Protein AF-A0A5J4RA59-F1 (afdb_monomer_lite)

InterPro domains:
  IPR011050 Pectin lyase fold/virulence factor [SSF51126] (17-129)
  IPR011050 Pectin lyase fold/virulence factor [SSF51126] (192-248)
  IPR012334 Pectin lyase fold [G3DSA:2.160.20.10] (194-250)

Radius of gyration: 19.64 Å; chains: 1; bounding box: 61×46×45 Å

Secondary structure (DSSP, 8-state):
--EEEEE---TT----S--EEE-SEEEEEES-EEEEEEETT--SEEE-TTEEEEEEEEEEEEEEEE--S-S--S-----SEEES-EEEEEEEEEEEES-EESS-SSEEES-EEEEEEEEES-EEES-EEHHHHH-TT-TT-TT--SSEEE-S---HHHHTTTS-TT-EE-SPSPSEE-SSTTS-TTTTGGGSEES--SEEEE-TT-BTTTTBSBTTB-B--HHHHHHHS---SSS--EEEE-SS------

Structure (mmCIF, N/CA/C/O backbone):
data_AF-A0A5J4RA59-F1
#
_entry.id   AF-A0A5J4RA59-F1
#
loop_
_atom_site.group_PDB
_atom_site.id
_atom_site.type_symbol
_atom_site.label_atom_id
_atom_site.label_alt_id
_atom_site.label_comp_id
_atom_site.label_asym_id
_atom_site.label_entity_id
_atom_site.label_seq_id
_atom_site.pdbx_PDB_ins_code
_atom_site.Cartn_x
_atom_site.Cartn_y
_atom_site.Cartn_z
_atom_site.occupancy
_atom_site.B_iso_or_equiv
_atom_site.auth_seq_id
_atom_site.auth_comp_id
_atom_site.auth_asym_id
_atom_site.auth_atom_id
_atom_site.pdbx_PDB_model_num
ATOM 1 N N . MET A 1 1 ? -22.659 4.165 16.926 1.00 49.06 1 MET A N 1
ATOM 2 C CA . MET A 1 1 ? -21.839 3.560 15.855 1.00 49.06 1 MET A CA 1
ATOM 3 C C . MET A 1 1 ? -21.247 2.288 16.417 1.00 49.06 1 MET A C 1
ATOM 5 O O . MET A 1 1 ? -20.707 2.349 17.511 1.00 49.06 1 MET A O 1
ATOM 9 N N . ASN A 1 2 ? -21.393 1.162 15.724 1.00 50.75 2 ASN A N 1
ATOM 10 C CA . ASN A 1 2 ? -20.771 -0.088 16.154 1.00 50.75 2 ASN A CA 1
ATOM 11 C C . ASN A 1 2 ? -19.313 -0.081 15.674 1.00 50.75 2 ASN A C 1
ATOM 13 O O . ASN A 1 2 ? -19.068 0.142 14.487 1.00 50.75 2 ASN A O 1
ATOM 17 N N . SER A 1 3 ? -18.368 -0.268 16.595 1.00 54.97 3 SER A N 1
ATOM 18 C CA . SER A 1 3 ? -16.934 -0.386 16.315 1.00 54.97 3 SER A CA 1
ATOM 19 C C . SER A 1 3 ? -16.482 -1.819 16.564 1.00 54.97 3 SER A C 1
ATOM 21 O O . SER A 1 3 ? -16.811 -2.388 17.606 1.00 54.97 3 SER A O 1
ATOM 23 N N . ILE A 1 4 ? -15.722 -2.388 15.633 1.00 67.19 4 ILE A N 1
ATOM 24 C CA . ILE A 1 4 ? -15.073 -3.690 15.808 1.00 67.19 4 ILE A CA 1
ATOM 25 C C . ILE A 1 4 ? -13.585 -3.425 16.031 1.00 67.19 4 ILE A C 1
ATOM 27 O O . ILE A 1 4 ? -12.936 -2.805 15.189 1.00 67.19 4 ILE A O 1
ATOM 31 N N . GLN A 1 5 ? -13.062 -3.878 17.169 1.00 63.72 5 GLN A N 1
ATOM 32 C CA . GLN A 1 5 ? -11.643 -3.794 17.505 1.00 63.72 5 GLN A CA 1
ATOM 33 C C . GLN A 1 5 ? -11.092 -5.211 17.657 1.00 63.72 5 GLN A C 1
ATOM 35 O O . GLN A 1 5 ? -11.635 -6.010 18.422 1.00 63.72 5 GLN A O 1
ATOM 40 N N . ILE A 1 6 ? -10.030 -5.519 16.919 1.00 66.88 6 ILE A N 1
ATOM 41 C CA . ILE A 1 6 ? -9.298 -6.782 17.023 1.00 66.88 6 ILE A CA 1
ATOM 42 C C . ILE A 1 6 ? -7.901 -6.445 17.545 1.00 66.88 6 ILE A C 1
ATOM 44 O O . ILE A 1 6 ? -7.148 -5.720 16.899 1.00 66.88 6 ILE A O 1
ATOM 48 N N . VAL A 1 7 ? -7.569 -6.957 18.731 1.00 57.03 7 VAL A N 1
ATOM 49 C CA . VAL A 1 7 ? -6.258 -6.776 19.370 1.00 57.03 7 VAL A CA 1
ATOM 50 C C . VAL A 1 7 ? -5.658 -8.152 19.610 1.00 57.03 7 VAL A C 1
ATOM 52 O O . VAL A 1 7 ? -6.274 -8.982 20.277 1.00 57.03 7 VAL A O 1
ATOM 55 N N . HIS A 1 8 ? -4.467 -8.409 19.074 1.00 53.41 8 HIS A N 1
ATOM 56 C CA . HIS A 1 8 ? -3.710 -9.618 19.403 1.00 5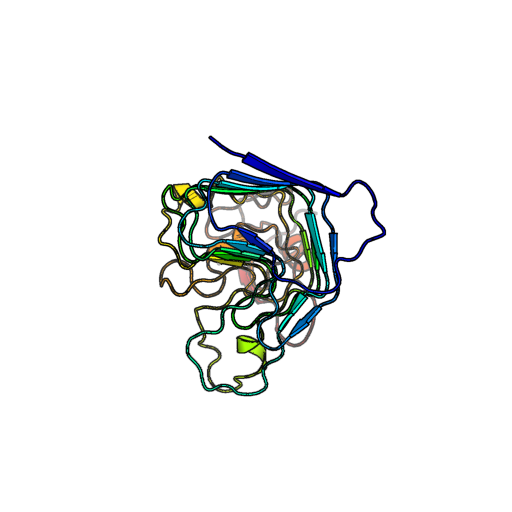3.41 8 HIS A CA 1
ATOM 57 C C . HIS A 1 8 ? -2.625 -9.248 20.417 1.00 53.41 8 HIS A C 1
ATOM 59 O O . HIS A 1 8 ? -1.717 -8.483 20.116 1.00 53.41 8 HIS A O 1
ATOM 65 N N . THR A 1 9 ? -2.720 -9.774 21.639 1.00 47.00 9 THR A N 1
ATOM 66 C CA . THR A 1 9 ? -1.709 -9.555 22.691 1.00 47.00 9 THR A CA 1
ATOM 67 C C . THR A 1 9 ? -0.614 -10.623 22.703 1.00 47.00 9 THR A C 1
ATOM 69 O O . THR A 1 9 ? 0.400 -10.435 23.367 1.00 47.00 9 THR A O 1
ATOM 72 N N . ASP A 1 10 ? -0.800 -11.722 21.963 1.00 39.97 10 ASP A N 1
ATOM 73 C CA . ASP A 1 10 ? 0.172 -12.810 21.819 1.00 39.97 10 ASP A CA 1
ATOM 74 C C . ASP A 1 10 ? 0.837 -12.775 20.437 1.00 39.97 10 ASP A C 1
ATOM 76 O O . ASP A 1 10 ? 0.186 -12.940 19.403 1.00 39.97 10 ASP A O 1
ATOM 80 N N . GLN A 1 11 ? 2.162 -12.605 20.424 1.00 43.41 11 GLN A N 1
ATOM 81 C CA . GLN A 1 11 ? 2.990 -12.486 19.213 1.00 43.41 11 GLN A CA 1
ATOM 82 C C . GLN A 1 11 ? 3.145 -13.803 18.423 1.00 43.41 11 GLN A C 1
ATOM 84 O O . GLN A 1 11 ? 3.790 -13.825 17.376 1.00 43.41 11 GLN A O 1
ATOM 89 N N . THR A 1 12 ? 2.592 -14.915 18.912 1.00 40.22 12 THR A N 1
ATOM 90 C CA . THR A 1 12 ? 2.872 -16.276 18.418 1.00 40.22 12 THR A CA 1
ATOM 91 C C . THR A 1 12 ? 1.772 -16.893 17.557 1.00 40.22 12 THR A C 1
ATOM 93 O O . THR A 1 12 ? 2.001 -17.944 16.954 1.00 40.22 12 THR A O 1
ATOM 96 N N . HIS A 1 13 ? 0.612 -16.252 17.405 1.00 40.88 13 HIS A N 1
ATOM 97 C CA . HIS A 1 13 ? -0.415 -16.727 16.476 1.00 40.88 13 HIS A CA 1
ATOM 98 C C . HIS A 1 13 ? -0.295 -16.029 15.122 1.00 40.88 13 HIS A C 1
ATOM 100 O O . HIS A 1 13 ? -0.967 -15.039 14.848 1.00 40.88 13 HIS A O 1
ATOM 106 N N . ALA A 1 14 ? 0.546 -16.587 14.247 1.00 44.34 14 ALA A N 1
ATOM 107 C CA . ALA A 1 14 ? 0.460 -16.314 12.818 1.00 44.34 14 ALA A CA 1
ATOM 108 C C . ALA A 1 14 ? -0.904 -16.815 12.320 1.00 44.34 14 ALA A C 1
ATOM 110 O O . ALA A 1 14 ? -1.150 -18.025 12.297 1.00 44.34 14 ALA A O 1
ATOM 111 N N . GLN A 1 15 ? -1.804 -15.898 11.966 1.00 45.69 15 GLN A N 1
ATOM 112 C CA . GLN A 1 15 ? -3.099 -16.256 11.401 1.00 45.69 15 GLN A CA 1
ATOM 113 C C . GLN A 1 15 ? -2.867 -16.912 10.031 1.00 45.69 15 GLN A C 1
ATOM 115 O O . GLN A 1 15 ? -2.645 -16.240 9.027 1.00 45.69 15 GLN A O 1
ATOM 120 N N . LYS A 1 16 ? -2.868 -18.250 9.999 1.00 45.72 16 LYS A N 1
ATOM 121 C CA . LYS A 1 16 ? -2.778 -19.035 8.766 1.00 45.72 16 LYS A CA 1
ATOM 122 C C . LYS A 1 16 ? -4.118 -18.929 8.033 1.00 45.72 16 LYS A C 1
ATOM 124 O O . LYS A 1 16 ? -5.041 -19.686 8.306 1.00 45.72 16 LYS A O 1
ATOM 129 N N . SER A 1 17 ? -4.187 -17.934 7.151 1.00 49.47 17 SER A N 1
ATOM 130 C CA . SER A 1 17 ? -5.109 -17.783 6.019 1.00 49.47 17 SER A CA 1
ATOM 131 C C . SER A 1 17 ? -6.623 -17.816 6.279 1.00 49.47 17 SER A C 1
ATOM 133 O O . SER A 1 17 ? -7.272 -18.861 6.243 1.00 49.47 17 SER A O 1
ATOM 135 N N . GLY A 1 18 ? -7.179 -16.614 6.374 1.00 62.19 18 GLY A N 1
ATOM 136 C CA . GLY A 1 18 ? -8.515 -16.235 5.927 1.00 62.19 18 GLY A CA 1
ATOM 137 C C . GLY A 1 18 ? -8.490 -14.720 5.721 1.00 62.19 18 GLY A C 1
ATOM 138 O O . GLY A 1 18 ? -7.928 -14.021 6.562 1.00 62.19 18 GLY A O 1
ATOM 139 N N . THR A 1 19 ? -9.012 -14.212 4.605 1.00 76.12 19 THR A N 1
ATOM 140 C CA . THR A 1 19 ? -9.139 -12.761 4.405 1.00 76.12 19 THR A CA 1
ATOM 141 C C . THR A 1 19 ? -10.113 -12.217 5.442 1.00 76.12 19 THR A C 1
ATOM 143 O O . THR A 1 19 ? -11.230 -12.726 5.568 1.00 76.12 19 THR A O 1
ATOM 146 N N . ILE A 1 20 ? -9.715 -11.194 6.198 1.00 84.50 20 ILE A N 1
ATOM 147 C CA . ILE A 1 20 ? -10.655 -10.486 7.065 1.00 84.50 20 ILE A CA 1
ATOM 148 C C . ILE A 1 20 ? -11.419 -9.475 6.216 1.00 84.50 20 ILE A C 1
ATOM 150 O O . ILE A 1 20 ? -10.841 -8.516 5.709 1.00 84.50 20 ILE A O 1
ATOM 154 N N . GLU A 1 21 ? -12.724 -9.696 6.093 1.00 84.62 21 GLU A N 1
ATOM 155 C CA . GLU A 1 21 ? -13.645 -8.833 5.356 1.00 84.62 21 GLU A CA 1
ATOM 156 C C . GLU A 1 21 ? -14.207 -7.733 6.269 1.00 84.62 21 GLU A C 1
ATOM 158 O O . GLU A 1 21 ? -15.106 -7.955 7.086 1.00 84.62 21 GLU A O 1
ATOM 163 N N . ALA A 1 22 ? -13.685 -6.517 6.123 1.00 83.94 22 ALA A N 1
ATOM 164 C CA . ALA A 1 22 ? -14.186 -5.318 6.781 1.00 83.94 22 ALA A CA 1
ATOM 165 C C . ALA A 1 22 ? -15.294 -4.692 5.921 1.00 83.94 22 ALA A C 1
ATOM 167 O O . ALA A 1 22 ? -15.033 -3.954 4.970 1.00 83.94 22 ALA A O 1
ATOM 168 N N . THR A 1 23 ? -16.547 -5.020 6.243 1.00 80.94 23 THR A N 1
ATOM 169 C CA . THR A 1 23 ? -17.706 -4.711 5.387 1.00 80.94 23 THR A CA 1
ATOM 170 C C . THR A 1 23 ? -18.539 -3.515 5.836 1.00 80.94 23 THR A C 1
ATOM 172 O O . THR A 1 23 ? -19.299 -2.990 5.025 1.00 80.94 23 THR A O 1
ATOM 175 N N . ALA A 1 24 ? -18.444 -3.074 7.097 1.00 81.19 24 ALA A N 1
ATOM 176 C CA . ALA A 1 24 ? -19.211 -1.941 7.618 1.00 81.19 24 ALA A CA 1
ATOM 177 C C . ALA A 1 24 ? -18.631 -1.353 8.915 1.00 81.19 24 ALA A C 1
ATOM 179 O O . ALA A 1 24 ? -18.003 -2.051 9.707 1.00 81.19 24 ALA A O 1
ATOM 180 N N . GLY A 1 25 ? -18.949 -0.081 9.178 1.00 85.50 25 GLY A N 1
ATOM 181 C CA . GLY A 1 25 ? -18.645 0.580 10.452 1.00 85.50 25 GLY A CA 1
ATOM 182 C C . GLY A 1 25 ? -17.179 0.987 10.593 1.00 85.50 25 GLY A C 1
ATOM 183 O O . GLY A 1 25 ? -16.473 1.142 9.600 1.00 85.50 25 GLY A O 1
ATOM 184 N N . SER A 1 26 ? -16.734 1.221 11.825 1.00 89.50 26 SER A N 1
ATOM 185 C CA . SER A 1 26 ? -15.332 1.536 12.120 1.00 89.50 26 SER A CA 1
ATOM 186 C C . SER A 1 26 ? -14.606 0.270 12.556 1.00 89.50 26 SER A C 1
ATOM 188 O O . SER A 1 26 ? -15.038 -0.390 13.503 1.00 89.50 26 SER A O 1
ATOM 190 N N . VAL A 1 27 ? -13.508 -0.051 11.876 1.00 89.38 27 VAL A N 1
ATOM 191 C CA . VAL A 1 27 ? -12.704 -1.249 12.124 1.00 89.38 27 VAL A CA 1
ATOM 192 C C . VAL A 1 27 ? -11.298 -0.832 12.539 1.00 89.38 27 VAL A C 1
ATOM 194 O O . VAL A 1 27 ? -10.659 -0.043 11.842 1.00 89.38 27 VAL A O 1
ATOM 197 N N . SER A 1 28 ? -10.832 -1.353 13.674 1.00 91.19 28 SER A N 1
ATOM 198 C CA . SER A 1 28 ? -9.477 -1.129 14.189 1.00 91.19 28 SER A CA 1
ATOM 199 C C . SER A 1 28 ? -8.764 -2.455 14.440 1.00 91.19 28 SER A C 1
ATOM 201 O O . SER A 1 28 ? -9.327 -3.358 15.064 1.00 91.19 28 SER A O 1
ATOM 203 N N . PHE A 1 29 ? -7.522 -2.548 13.976 1.00 89.31 29 PHE A N 1
ATOM 204 C CA . PHE A 1 29 ? -6.588 -3.620 14.293 1.00 89.31 29 PHE A CA 1
ATOM 205 C C . PHE A 1 29 ? -5.394 -3.025 15.022 1.00 89.31 29 PHE A C 1
ATOM 207 O O . PHE A 1 29 ? -4.781 -2.070 14.538 1.00 89.31 29 PHE A O 1
ATOM 214 N N . GLU A 1 30 ? -5.053 -3.592 16.174 1.00 90.38 30 GLU A N 1
ATOM 215 C CA . GLU A 1 30 ? -3.970 -3.080 17.010 1.00 90.38 30 GLU A CA 1
ATOM 216 C C . GLU A 1 30 ? -3.046 -4.215 17.437 1.00 90.38 30 GLU A C 1
ATOM 218 O O . GLU A 1 30 ? -3.490 -5.230 17.977 1.00 90.38 30 GLU A O 1
ATOM 223 N N . ASN A 1 31 ? -1.745 -4.032 17.202 1.00 86.69 31 ASN A N 1
ATOM 224 C CA . ASN A 1 31 ? -0.696 -5.002 17.530 1.00 86.69 31 ASN A CA 1
ATOM 225 C C . ASN A 1 31 ? -0.914 -6.392 16.895 1.00 86.69 31 ASN A C 1
ATOM 227 O O . ASN A 1 31 ? -0.516 -7.414 17.450 1.00 86.69 31 ASN A O 1
ATOM 231 N N . CYS A 1 32 ? -1.557 -6.450 15.725 1.00 85.75 32 CYS A N 1
ATOM 232 C CA . CYS A 1 32 ? -1.827 -7.705 15.026 1.00 85.75 32 CYS A CA 1
ATOM 233 C C . CYS A 1 32 ? -0.639 -8.169 14.173 1.00 85.75 32 CYS A C 1
ATOM 235 O O . CYS A 1 32 ? 0.066 -7.358 13.571 1.00 85.75 32 CYS A O 1
ATOM 237 N N . LEU A 1 33 ? -0.460 -9.490 14.069 1.00 87.06 33 LEU A N 1
ATOM 238 C CA . LEU A 1 33 ? 0.509 -10.123 13.175 1.00 87.06 33 LEU A CA 1
ATOM 239 C C . LEU A 1 33 ? -0.214 -10.990 12.141 1.00 87.06 33 LEU A C 1
ATOM 241 O O . LEU A 1 33 ? -0.845 -11.994 12.472 1.00 87.06 33 LEU A O 1
ATOM 245 N N . PHE A 1 34 ? -0.065 -10.616 10.877 1.00 86.56 34 PHE A N 1
ATOM 246 C CA . PHE A 1 34 ? -0.553 -11.338 9.712 1.00 86.56 34 PHE A CA 1
ATOM 247 C C . PHE A 1 34 ? 0.649 -11.958 9.009 1.00 86.56 34 PHE A C 1
ATOM 249 O O . PHE A 1 34 ? 1.533 -11.249 8.532 1.00 86.56 34 PHE A O 1
ATOM 256 N N . GLY A 1 35 ? 0.723 -13.286 8.983 1.00 81.31 35 GLY A N 1
ATOM 257 C CA . GLY A 1 35 ? 1.922 -13.993 8.544 1.00 81.31 35 GLY A CA 1
ATOM 258 C C . GLY A 1 35 ? 1.615 -15.155 7.612 1.00 81.31 35 GLY A C 1
ATOM 259 O O . GLY A 1 35 ? 0.629 -15.854 7.815 1.00 81.31 35 GLY A O 1
ATOM 260 N N . LYS A 1 36 ? 2.505 -15.382 6.641 1.00 81.94 36 LYS A N 1
ATOM 261 C CA . LYS A 1 36 ? 2.588 -16.552 5.748 1.00 81.94 36 LYS A CA 1
ATOM 262 C C . LYS A 1 36 ? 1.248 -17.027 5.196 1.00 81.94 36 LYS A C 1
ATOM 264 O O . LYS A 1 36 ? 0.612 -17.936 5.734 1.00 81.94 36 LYS A O 1
ATOM 269 N N . SER A 1 37 ? 0.890 -16.492 4.039 1.00 79.94 37 SER A N 1
ATOM 270 C CA . SER A 1 37 ? -0.198 -17.014 3.216 1.00 79.94 37 SER A CA 1
ATOM 271 C C . SER A 1 37 ? 0.233 -17.055 1.754 1.00 79.94 37 SER A C 1
ATOM 273 O O . SER A 1 37 ? 1.008 -16.210 1.310 1.00 79.94 37 SER A O 1
ATOM 275 N N . LYS A 1 38 ? -0.228 -18.067 1.014 1.00 81.00 38 LYS A N 1
ATOM 276 C CA . LYS A 1 38 ? 0.052 -18.198 -0.417 1.00 81.00 38 LYS A CA 1
ATOM 277 C C . LYS A 1 38 ? -1.200 -18.673 -1.148 1.00 81.00 38 LYS A C 1
ATOM 279 O O . LYS A 1 38 ? -1.601 -19.817 -0.958 1.00 81.00 38 LYS A O 1
ATOM 284 N N . TYR A 1 39 ? -1.809 -17.786 -1.931 1.00 77.25 39 TYR A N 1
ATOM 285 C CA . TYR A 1 39 ? -3.088 -18.000 -2.625 1.00 77.25 39 TYR A CA 1
ATOM 286 C C . TYR A 1 39 ? -3.111 -17.256 -3.956 1.00 77.25 39 TYR A C 1
ATOM 288 O O . TYR A 1 39 ? -2.408 -16.263 -4.093 1.00 77.25 39 TYR A O 1
ATOM 296 N N . ASP A 1 40 ? -3.990 -17.654 -4.878 1.00 73.38 40 ASP A N 1
ATOM 297 C CA . ASP A 1 40 ? -4.202 -16.971 -6.171 1.00 73.38 40 ASP A CA 1
ATOM 298 C C . ASP A 1 40 ? -4.571 -15.479 -6.022 1.00 73.38 40 ASP A C 1
ATOM 300 O O . ASP A 1 40 ? -4.318 -14.660 -6.897 1.00 73.38 40 ASP A O 1
ATOM 304 N N . LYS A 1 41 ? -5.137 -15.097 -4.869 1.00 75.38 41 LYS A N 1
ATOM 305 C CA . LYS A 1 41 ? -5.473 -13.711 -4.499 1.00 75.38 41 LYS A CA 1
ATOM 306 C C . LYS A 1 41 ? -5.218 -13.482 -3.010 1.00 75.38 41 LYS A C 1
ATOM 308 O O . LYS A 1 41 ? -6.152 -13.439 -2.211 1.00 75.38 41 LYS A O 1
ATOM 313 N N . ALA A 1 42 ? -3.952 -13.440 -2.601 1.00 79.94 42 ALA A N 1
ATOM 314 C CA . ALA A 1 42 ? -3.627 -13.310 -1.183 1.00 79.94 42 ALA A CA 1
ATOM 315 C C . ALA A 1 42 ? -3.813 -11.868 -0.690 1.00 79.94 42 ALA A C 1
ATOM 317 O O . ALA A 1 42 ? -3.144 -10.944 -1.151 1.00 79.94 42 ALA A O 1
ATOM 318 N N . THR A 1 43 ? -4.672 -11.712 0.315 1.00 86.56 43 THR A N 1
ATOM 319 C CA . THR A 1 43 ? -4.910 -10.464 1.044 1.00 86.56 43 THR A CA 1
ATOM 320 C C . THR A 1 43 ? -5.227 -10.813 2.495 1.00 86.56 43 THR A C 1
ATOM 322 O O . THR A 1 43 ? -5.999 -11.732 2.757 1.00 86.56 43 THR A O 1
ATOM 325 N N . ALA A 1 44 ? -4.632 -10.104 3.455 1.00 88.62 44 ALA A N 1
ATOM 326 C CA . ALA A 1 44 ? -4.913 -10.327 4.873 1.00 88.62 44 ALA A CA 1
ATOM 327 C C . ALA A 1 44 ? -6.170 -9.568 5.322 1.00 88.62 44 ALA A C 1
ATOM 329 O O . ALA A 1 44 ? -7.001 -10.114 6.047 1.00 88.62 44 ALA A O 1
ATOM 330 N N . ILE A 1 45 ? -6.327 -8.322 4.865 1.00 90.06 45 ILE A N 1
ATOM 331 C CA . ILE A 1 45 ? -7.480 -7.470 5.175 1.00 90.06 45 ILE A CA 1
ATOM 332 C C . ILE A 1 45 ? -8.049 -6.916 3.877 1.00 90.06 45 ILE A C 1
ATOM 334 O O . ILE A 1 45 ? -7.341 -6.233 3.137 1.00 90.06 45 ILE A O 1
ATOM 338 N N . HIS A 1 46 ? -9.331 -7.165 3.639 1.00 89.12 46 HIS A N 1
ATOM 339 C CA . HIS A 1 46 ? -10.084 -6.573 2.545 1.00 89.12 46 HIS A CA 1
ATOM 340 C C . HIS A 1 46 ? -11.166 -5.651 3.112 1.00 89.12 46 HIS A C 1
ATOM 342 O O . HIS A 1 46 ? -11.958 -6.047 3.966 1.00 89.12 46 HIS A O 1
ATOM 348 N N . VAL A 1 47 ? -11.172 -4.392 2.677 1.00 88.38 47 VAL A N 1
ATOM 349 C CA . VAL A 1 47 ? -12.107 -3.364 3.137 1.00 88.38 47 VAL A CA 1
ATOM 350 C C . VAL A 1 47 ? -13.074 -3.014 2.020 1.00 88.38 47 VAL A C 1
ATOM 352 O O . VAL A 1 47 ? -12.697 -2.346 1.056 1.00 88.38 47 VAL A O 1
ATOM 355 N N . SER A 1 48 ? -14.325 -3.429 2.188 1.00 80.25 48 SER A N 1
ATOM 356 C CA . SER A 1 48 ? -15.385 -3.281 1.192 1.00 80.25 48 SER A CA 1
ATOM 357 C C . SER A 1 48 ? -16.364 -2.144 1.521 1.00 80.25 48 SER A C 1
ATOM 359 O O . SER A 1 48 ? -16.272 -1.459 2.545 1.00 80.25 48 SER A O 1
ATOM 361 N N . GLN A 1 49 ? -17.314 -1.940 0.603 1.00 71.00 49 GLN A N 1
ATOM 362 C CA . GLN A 1 49 ? -18.067 -0.716 0.285 1.00 71.00 49 GLN A CA 1
ATOM 363 C C . GLN A 1 49 ? -18.753 0.105 1.403 1.00 71.00 49 GLN A C 1
ATOM 365 O O . GLN A 1 49 ? -19.316 1.156 1.083 1.00 71.00 49 GLN A O 1
ATOM 370 N N . LYS A 1 50 ? -18.733 -0.288 2.685 1.00 72.69 50 LYS A N 1
ATOM 371 C CA . LYS A 1 50 ? -19.399 0.461 3.778 1.00 72.69 50 LYS A CA 1
ATOM 372 C C . LYS A 1 50 ? -18.549 0.685 5.031 1.00 72.69 50 LYS A C 1
ATOM 374 O O . LYS A 1 50 ? -19.096 1.064 6.074 1.00 72.69 50 LYS A O 1
ATOM 379 N N . THR A 1 51 ? -17.236 0.488 4.965 1.00 83.75 51 THR A N 1
ATOM 380 C CA . THR A 1 51 ? -16.363 0.809 6.101 1.00 83.75 51 THR A CA 1
ATOM 381 C C . THR A 1 51 ? -16.237 2.325 6.266 1.00 83.75 51 THR A C 1
ATOM 383 O O . THR A 1 51 ? -15.805 3.048 5.371 1.00 83.75 51 THR A O 1
ATOM 386 N N . VAL A 1 52 ? -16.637 2.823 7.433 1.00 88.25 52 VAL A N 1
ATOM 387 C CA . VAL A 1 52 ? -16.512 4.233 7.817 1.00 88.25 52 VAL A CA 1
ATOM 388 C C . VAL A 1 52 ? -15.037 4.568 7.993 1.00 88.25 52 VAL A C 1
ATOM 390 O O . VAL A 1 52 ? -14.526 5.477 7.351 1.00 88.25 52 VAL A O 1
ATOM 393 N N . SER A 1 53 ? -14.321 3.795 8.805 1.00 89.88 53 SER A N 1
ATOM 394 C CA . SER A 1 53 ? -12.896 4.027 9.035 1.00 89.88 53 SER A CA 1
ATOM 395 C C . SER A 1 53 ? -12.135 2.722 9.196 1.00 89.88 53 SER A C 1
ATOM 397 O O . SER A 1 53 ? -12.568 1.874 9.979 1.00 89.88 53 SER A O 1
ATOM 399 N N . LEU A 1 54 ? -10.983 2.608 8.537 1.00 92.81 54 LEU A N 1
ATOM 400 C CA . LEU A 1 54 ? -9.977 1.590 8.841 1.00 92.81 54 LEU A CA 1
ATOM 401 C C . LEU A 1 54 ? -8.872 2.204 9.706 1.00 92.81 54 LEU A C 1
ATOM 403 O O . LEU A 1 54 ? -8.310 3.239 9.342 1.00 92.81 54 LEU A O 1
ATOM 407 N N . GLN A 1 55 ? -8.531 1.541 10.807 1.00 93.88 55 GLN A N 1
ATOM 408 C CA . GLN A 1 55 ? -7.363 1.856 11.623 1.00 93.88 55 GLN A CA 1
ATOM 409 C C . GLN A 1 55 ? -6.467 0.624 11.761 1.00 93.88 55 GLN A C 1
ATOM 411 O O . GLN A 1 55 ? -6.929 -0.434 12.174 1.00 93.88 55 GLN A O 1
ATOM 416 N N . LEU A 1 56 ? -5.191 0.765 11.412 1.00 94.00 56 LEU A N 1
ATOM 417 C CA . LEU A 1 56 ? -4.151 -0.235 11.645 1.00 94.00 56 LEU A CA 1
ATOM 418 C C . LEU A 1 56 ? -3.076 0.403 12.523 1.00 94.00 56 LEU A C 1
ATOM 420 O O . LEU A 1 56 ? -2.428 1.362 12.103 1.00 94.00 56 LEU A O 1
ATOM 424 N N . VAL A 1 57 ? -2.887 -0.104 13.735 1.00 93.50 57 VAL A N 1
ATOM 425 C CA . VAL A 1 57 ? -1.907 0.435 14.684 1.00 93.50 57 VAL A CA 1
ATOM 426 C C . VAL A 1 57 ? -0.911 -0.656 15.043 1.00 93.50 57 VAL A C 1
ATOM 428 O O . VAL A 1 57 ? -1.296 -1.703 15.561 1.00 93.50 57 VAL A O 1
ATOM 431 N N . SER A 1 58 ? 0.369 -0.429 14.749 1.00 92.19 58 SER A N 1
ATOM 432 C CA . SER A 1 58 ? 1.463 -1.364 15.047 1.00 92.19 58 SER A CA 1
ATOM 433 C C . SER A 1 58 ? 1.210 -2.786 14.524 1.00 92.19 58 SER A C 1
ATOM 435 O O . SER A 1 58 ? 1.534 -3.769 15.187 1.00 92.19 58 SER A O 1
ATOM 437 N N . CYS A 1 59 ? 0.583 -2.901 13.352 1.00 92.19 59 CYS A N 1
ATOM 438 C CA . CYS A 1 59 ? 0.290 -4.187 12.726 1.00 92.19 59 CYS A CA 1
ATOM 439 C C . CYS A 1 59 ? 1.423 -4.608 11.787 1.00 92.19 59 CYS A C 1
ATOM 441 O O . CYS A 1 59 ? 1.957 -3.783 11.046 1.00 92.19 59 CYS A O 1
ATOM 443 N N . ASN A 1 60 ? 1.748 -5.900 11.785 1.00 92.19 60 ASN A N 1
ATOM 444 C CA . ASN A 1 60 ? 2.791 -6.469 10.940 1.00 92.19 60 ASN A CA 1
ATOM 445 C C . ASN A 1 60 ? 2.198 -7.438 9.919 1.00 92.19 60 ASN A C 1
ATOM 447 O O . ASN A 1 60 ? 1.430 -8.328 10.278 1.00 92.19 60 ASN A O 1
ATOM 451 N N . PHE A 1 61 ? 2.601 -7.285 8.662 1.00 93.25 61 PHE A N 1
ATOM 452 C CA . PHE A 1 61 ? 2.192 -8.111 7.533 1.00 93.25 61 PHE A CA 1
ATOM 453 C C . PHE A 1 61 ? 3.437 -8.711 6.888 1.00 93.25 61 PHE A C 1
ATOM 455 O O . PHE A 1 61 ? 4.296 -7.979 6.386 1.00 93.25 61 PHE A O 1
ATOM 462 N N . THR A 1 62 ? 3.560 -10.035 6.920 1.00 91.69 62 THR A N 1
ATOM 463 C CA . THR A 1 62 ? 4.763 -10.731 6.457 1.00 91.69 62 THR A CA 1
ATOM 464 C C . THR A 1 62 ? 4.423 -11.924 5.578 1.00 91.69 62 THR A C 1
ATOM 466 O O . THR A 1 62 ? 3.711 -12.832 6.008 1.00 91.69 62 THR A O 1
ATOM 469 N N . GLU A 1 63 ? 4.998 -11.965 4.375 1.00 89.50 63 GLU A N 1
ATOM 470 C CA . GLU A 1 63 ? 4.831 -13.076 3.424 1.00 89.50 63 GLU A CA 1
ATOM 471 C C . GLU A 1 63 ? 3.349 -13.371 3.099 1.00 89.50 63 GLU A C 1
ATOM 473 O O . GLU A 1 63 ? 2.913 -14.526 3.082 1.00 89.50 63 GLU A O 1
ATOM 478 N N . ILE A 1 64 ? 2.554 -12.319 2.871 1.00 90.31 64 ILE A N 1
ATOM 479 C CA . ILE A 1 64 ? 1.225 -12.413 2.253 1.00 90.31 64 ILE A CA 1
ATOM 480 C C . ILE A 1 64 ? 1.420 -12.412 0.737 1.00 90.31 64 ILE A C 1
ATOM 482 O O . ILE A 1 64 ? 1.644 -11.357 0.143 1.00 90.31 64 ILE A O 1
ATOM 486 N N . ASN A 1 65 ? 1.413 -13.599 0.124 1.00 87.62 65 ASN A N 1
ATOM 487 C CA . ASN A 1 65 ? 1.921 -13.779 -1.234 1.00 87.62 65 ASN A CA 1
ATOM 488 C C . ASN A 1 65 ? 0.859 -14.290 -2.201 1.00 87.62 65 ASN A C 1
ATOM 490 O O . ASN A 1 65 ? 0.322 -15.387 -2.063 1.00 87.62 65 ASN A O 1
ATOM 494 N N . THR A 1 66 ? 0.607 -13.496 -3.229 1.00 84.44 66 THR A N 1
ATOM 495 C CA . THR A 1 66 ? -0.250 -13.869 -4.348 1.00 84.44 66 THR A CA 1
ATOM 496 C C . THR A 1 66 ? 0.494 -14.825 -5.287 1.00 84.44 66 THR A C 1
ATOM 49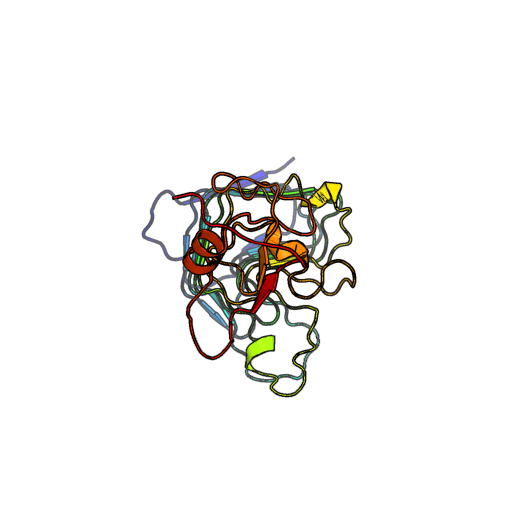8 O O . THR A 1 66 ? 1.654 -14.584 -5.622 1.00 84.44 66 THR A O 1
ATOM 501 N N . THR A 1 67 ? -0.143 -15.916 -5.712 1.00 77.94 67 THR A N 1
ATOM 502 C CA . THR A 1 67 ? 0.285 -16.726 -6.864 1.00 77.94 67 THR A CA 1
ATOM 503 C C . THR A 1 67 ? -0.439 -16.248 -8.105 1.00 77.94 67 THR A C 1
ATOM 505 O O . THR A 1 67 ? -1.584 -15.838 -8.010 1.00 77.94 67 THR A O 1
ATOM 508 N N . ILE A 1 68 ? 0.225 -16.277 -9.255 1.00 69.44 68 ILE A N 1
ATOM 509 C CA . ILE A 1 68 ? -0.389 -15.918 -10.532 1.00 69.44 68 ILE A CA 1
ATOM 510 C C . ILE A 1 68 ? -0.172 -17.112 -11.443 1.00 69.44 68 ILE A C 1
ATOM 512 O O . ILE A 1 68 ? 0.954 -17.339 -11.887 1.00 69.44 68 ILE A O 1
ATOM 516 N N . ASP A 1 69 ? -1.235 -17.882 -11.656 1.00 61.34 69 ASP A N 1
ATOM 517 C CA . ASP A 1 69 ? -1.204 -19.057 -12.529 1.00 61.34 69 ASP A CA 1
ATOM 518 C C . ASP A 1 69 ? -1.641 -18.711 -13.968 1.00 61.34 69 ASP A C 1
ATOM 520 O O . ASP A 1 69 ? -1.253 -19.416 -14.896 1.00 61.34 69 ASP A O 1
ATOM 524 N N . ASP A 1 70 ? -2.370 -17.602 -14.180 1.00 55.88 70 ASP A N 1
ATOM 525 C CA . ASP A 1 70 ? -2.784 -17.129 -15.510 1.00 55.88 70 ASP A CA 1
ATOM 526 C C . ASP A 1 70 ? -2.896 -15.588 -15.573 1.00 55.88 70 ASP A C 1
ATOM 528 O O . ASP A 1 70 ? -3.330 -14.943 -14.619 1.00 55.88 70 ASP A O 1
ATOM 532 N N . ILE A 1 71 ? -2.482 -14.972 -16.688 1.00 52.09 71 ILE A N 1
ATOM 533 C CA . ILE A 1 71 ? -2.324 -13.500 -16.843 1.00 52.09 71 ILE A CA 1
ATOM 534 C C . ILE A 1 71 ? -3.647 -12.820 -17.281 1.00 52.09 71 ILE A C 1
ATOM 536 O O . ILE A 1 71 ? -3.703 -11.613 -17.507 1.00 52.09 71 ILE A O 1
ATOM 540 N N . THR A 1 72 ? -4.739 -13.573 -17.429 1.00 46.41 72 THR A N 1
ATOM 541 C CA . THR A 1 72 ? -5.844 -13.199 -18.330 1.00 46.41 72 THR A CA 1
ATOM 542 C C . THR A 1 72 ? -7.071 -12.533 -17.707 1.00 46.41 72 THR A C 1
ATOM 544 O O . THR A 1 72 ? -8.114 -12.510 -18.357 1.00 46.41 72 THR A O 1
ATOM 547 N N . THR A 1 73 ? -7.031 -11.981 -16.498 1.00 46.12 73 THR A N 1
ATOM 548 C CA . THR A 1 73 ? -8.266 -11.459 -15.879 1.00 46.12 73 THR A CA 1
ATOM 549 C C . THR A 1 73 ? -8.070 -10.130 -15.155 1.00 46.12 73 THR A C 1
ATOM 551 O O . THR A 1 73 ? -7.222 -9.967 -14.285 1.00 46.12 73 THR A O 1
ATOM 554 N N . GLU A 1 74 ? -8.915 -9.169 -15.530 1.00 48.03 74 GLU A N 1
ATOM 555 C CA . GLU A 1 74 ? -8.951 -7.755 -15.127 1.00 48.03 74 GLU A CA 1
ATOM 556 C C . GLU A 1 74 ? -9.331 -7.512 -13.642 1.00 48.03 74 GLU A C 1
ATOM 558 O O . GLU A 1 74 ? -9.553 -6.374 -13.245 1.00 48.03 74 GLU A O 1
ATOM 563 N N . ASP A 1 75 ? -9.357 -8.555 -12.801 1.00 48.91 75 ASP A N 1
ATOM 564 C CA . ASP A 1 75 ? -9.979 -8.554 -11.460 1.00 48.91 75 ASP A CA 1
ATOM 565 C C . ASP A 1 75 ? -8.999 -8.781 -10.281 1.00 48.91 75 ASP A C 1
ATOM 567 O O . ASP A 1 75 ? -9.399 -9.243 -9.206 1.00 48.91 75 ASP A O 1
ATOM 571 N N . TYR A 1 76 ? -7.695 -8.558 -10.458 1.00 49.34 76 TYR A N 1
ATOM 572 C CA . TYR A 1 76 ? -6.689 -9.049 -9.505 1.00 49.34 76 TYR A CA 1
ATOM 573 C C . TYR A 1 76 ? -5.907 -7.918 -8.874 1.00 49.34 76 TYR A C 1
ATOM 575 O O . TYR A 1 76 ? -4.976 -7.372 -9.457 1.00 49.34 76 TYR A O 1
ATOM 583 N N . ASP A 1 77 ? -6.232 -7.613 -7.627 1.00 57.84 77 ASP A N 1
ATOM 584 C CA . ASP A 1 77 ? -5.609 -6.502 -6.941 1.00 57.84 77 ASP A CA 1
ATOM 585 C C . ASP A 1 77 ? -5.020 -6.931 -5.605 1.00 57.84 77 ASP A C 1
ATOM 587 O O . ASP A 1 77 ? -5.561 -6.711 -4.524 1.00 57.84 77 ASP A O 1
ATOM 591 N N . GLY A 1 78 ? -3.872 -7.593 -5.737 1.00 66.62 78 GLY A N 1
ATOM 592 C CA . GLY A 1 78 ? -3.036 -8.001 -4.624 1.00 66.62 78 GLY A CA 1
ATOM 593 C C . GLY A 1 78 ? -2.512 -6.820 -3.805 1.00 66.62 78 GLY A C 1
ATOM 594 O O . GLY A 1 78 ? -2.369 -5.696 -4.288 1.00 66.62 78 GLY A O 1
ATOM 595 N N . GLY A 1 79 ? -2.242 -7.147 -2.548 1.00 77.88 79 GLY A N 1
ATOM 596 C CA . GLY A 1 79 ? -1.779 -6.276 -1.482 1.00 77.88 79 GLY A CA 1
ATOM 597 C C . GLY A 1 79 ? -2.122 -6.950 -0.156 1.00 77.88 79 GLY A C 1
ATOM 598 O O . GLY A 1 79 ? -3.204 -7.529 -0.011 1.00 77.88 79 GLY A O 1
ATOM 599 N N . ALA A 1 80 ? -1.214 -6.901 0.817 1.00 92.44 80 ALA A N 1
ATOM 600 C CA . ALA A 1 80 ? -1.492 -7.412 2.156 1.00 92.44 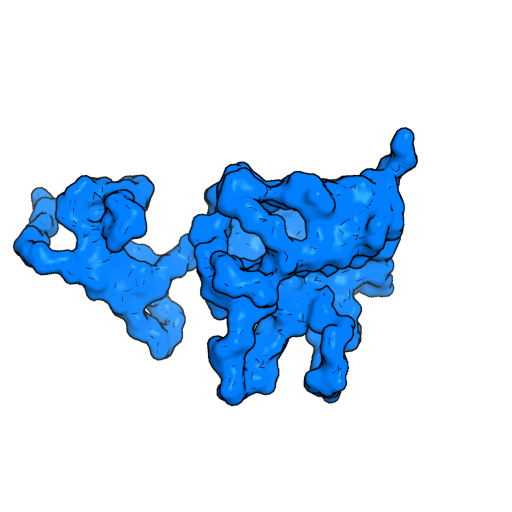80 ALA A CA 1
ATOM 601 C C . ALA A 1 80 ? -2.758 -6.773 2.764 1.00 92.44 80 ALA A C 1
ATOM 603 O O . ALA A 1 80 ? -3.528 -7.452 3.447 1.00 92.44 80 ALA A O 1
ATOM 604 N N . VAL A 1 81 ? -3.002 -5.497 2.454 1.00 93.88 81 VAL A N 1
ATOM 605 C CA . VAL A 1 81 ? -4.224 -4.760 2.783 1.00 93.88 81 VAL A CA 1
ATOM 606 C C . VAL A 1 81 ? -4.823 -4.191 1.501 1.00 93.88 81 VAL A C 1
ATOM 608 O O . VAL A 1 81 ? -4.201 -3.360 0.835 1.00 93.88 81 VAL A O 1
ATOM 611 N N . TYR A 1 82 ? -6.050 -4.598 1.182 1.00 91.44 82 TYR A N 1
ATOM 612 C CA . TYR A 1 82 ? -6.804 -4.066 0.054 1.00 91.44 82 TYR A CA 1
ATOM 613 C C . TYR A 1 82 ? -7.999 -3.242 0.538 1.00 91.44 82 TYR A C 1
ATOM 615 O O . TYR A 1 82 ? -8.898 -3.747 1.203 1.00 91.44 82 TYR A O 1
ATOM 623 N N . ILE A 1 83 ? -8.016 -1.956 0.194 1.00 91.56 83 ILE A N 1
ATOM 624 C CA . ILE A 1 83 ? -9.097 -1.024 0.504 1.00 91.56 83 ILE A CA 1
ATOM 625 C C . ILE A 1 83 ? -9.854 -0.705 -0.783 1.00 91.56 83 ILE A C 1
ATOM 627 O O . ILE A 1 83 ? -9.490 0.216 -1.514 1.00 91.56 83 ILE A O 1
ATOM 631 N N . GLU A 1 84 ? -10.925 -1.450 -1.055 1.00 89.81 84 GLU A N 1
ATOM 632 C CA . GLU A 1 84 ? -11.845 -1.159 -2.159 1.00 89.81 84 GLU A CA 1
ATOM 633 C C . GLU A 1 84 ? -12.532 0.189 -1.902 1.00 89.81 84 GLU A C 1
ATOM 635 O O . GLU A 1 84 ? -12.540 1.078 -2.758 1.00 89.81 84 GLU A O 1
ATOM 640 N N . ARG A 1 85 ? -13.068 0.377 -0.688 1.00 89.44 85 ARG A N 1
ATOM 641 C CA . ARG A 1 85 ? -13.689 1.639 -0.282 1.00 89.44 85 ARG A CA 1
ATOM 642 C C . ARG A 1 85 ? -13.738 1.819 1.235 1.00 89.44 85 ARG A C 1
ATOM 644 O O . ARG A 1 85 ? -14.254 0.968 1.950 1.00 89.44 85 ARG A O 1
ATOM 651 N N . ALA A 1 86 ? -13.305 2.983 1.709 1.00 90.69 86 ALA A N 1
ATOM 652 C CA . ALA A 1 86 ? -13.519 3.452 3.081 1.00 90.69 86 ALA A CA 1
ATOM 653 C C . ALA A 1 86 ? -13.833 4.959 3.094 1.00 90.69 86 ALA A C 1
ATOM 655 O O . ALA A 1 86 ? -13.575 5.634 2.100 1.00 90.69 86 ALA A O 1
ATOM 656 N N . GLN A 1 87 ? -14.362 5.528 4.185 1.00 89.69 87 GLN A N 1
ATOM 657 C CA . GLN A 1 87 ? -14.430 7.000 4.287 1.00 89.69 87 GLN A CA 1
ATOM 658 C C . GLN A 1 87 ? -13.091 7.596 4.721 1.00 89.69 87 GLN A C 1
ATOM 660 O O . GLN A 1 87 ? -12.672 8.609 4.166 1.00 89.69 87 GLN A O 1
ATOM 665 N N . SER A 1 88 ? -12.397 6.953 5.662 1.00 89.38 88 SER A N 1
ATOM 666 C CA . SER A 1 88 ? -11.048 7.330 6.091 1.00 89.38 88 SER A CA 1
ATOM 667 C C . SER A 1 88 ? -10.168 6.117 6.392 1.00 89.38 88 SER A C 1
ATOM 669 O O . SER A 1 88 ? -10.651 5.037 6.745 1.00 89.38 88 SER A O 1
ATOM 671 N N . VAL A 1 89 ? -8.856 6.304 6.252 1.00 91.19 89 VAL A N 1
ATOM 672 C CA . VAL A 1 89 ? -7.845 5.273 6.504 1.00 91.19 89 VAL A CA 1
ATOM 673 C C . VAL A 1 89 ? -6.732 5.857 7.361 1.00 91.19 89 VAL A C 1
ATOM 675 O O . VAL A 1 89 ? -6.192 6.920 7.059 1.00 91.19 89 VAL A O 1
ATOM 678 N N . ARG A 1 90 ? -6.357 5.142 8.420 1.00 92.75 90 ARG A N 1
ATOM 679 C CA . ARG A 1 90 ? -5.196 5.466 9.246 1.00 92.75 90 ARG A CA 1
ATOM 680 C C . ARG A 1 90 ? -4.360 4.220 9.496 1.00 92.75 90 ARG A C 1
ATOM 682 O O . ARG A 1 90 ? -4.862 3.225 10.001 1.00 92.75 90 ARG A O 1
ATOM 689 N N . ILE A 1 91 ? -3.078 4.307 9.188 1.00 93.75 91 ILE A N 1
ATOM 690 C CA . ILE A 1 91 ? -2.078 3.272 9.416 1.00 93.75 91 ILE A CA 1
ATOM 691 C C . ILE A 1 91 ? -0.935 3.939 10.179 1.00 93.75 91 ILE A C 1
ATOM 693 O O . ILE A 1 91 ? -0.396 4.959 9.751 1.00 93.75 91 ILE A O 1
ATOM 697 N N . THR A 1 92 ? -0.611 3.434 11.361 1.00 92.31 92 THR A N 1
ATOM 698 C CA . THR A 1 92 ? 0.383 4.053 12.239 1.00 92.31 92 THR A CA 1
ATOM 699 C C . THR A 1 92 ? 1.265 2.982 12.856 1.00 92.31 92 THR A C 1
ATOM 701 O O . THR A 1 92 ? 0.768 2.118 13.571 1.00 92.31 92 THR A O 1
ATOM 704 N N . GLY A 1 93 ? 2.573 3.060 12.622 1.00 89.94 93 GLY A N 1
ATOM 705 C CA . GLY A 1 93 ? 3.509 2.036 13.072 1.00 89.94 93 GLY A CA 1
ATOM 706 C C . GLY A 1 93 ? 3.371 0.719 12.302 1.00 89.94 93 GLY A C 1
ATOM 707 O O . GLY A 1 93 ? 2.409 0.495 11.568 1.00 89.94 93 GLY A O 1
ATOM 708 N N . GLY A 1 94 ? 4.319 -0.185 12.529 1.00 92.06 94 GLY A N 1
ATOM 709 C CA . GLY A 1 94 ? 4.278 -1.546 11.998 1.00 92.06 94 GLY A CA 1
ATOM 710 C C . GLY A 1 94 ? 5.140 -1.758 10.758 1.00 92.06 94 GLY A C 1
ATOM 711 O O . GLY A 1 94 ? 5.904 -0.886 10.336 1.00 92.06 94 GLY A O 1
ATOM 712 N N . LEU A 1 95 ? 5.037 -2.966 10.211 1.00 93.50 95 LEU A N 1
ATOM 713 C CA . LEU A 1 95 ? 5.924 -3.477 9.174 1.00 93.50 95 LEU A CA 1
ATOM 714 C C . LEU A 1 95 ? 5.137 -4.206 8.088 1.00 93.50 95 LEU A C 1
ATOM 716 O O . LEU A 1 95 ? 4.387 -5.137 8.372 1.00 93.50 95 LEU A O 1
ATOM 720 N N . PHE A 1 96 ? 5.401 -3.859 6.834 1.00 96.25 96 PHE A N 1
ATOM 721 C CA . PHE A 1 96 ? 5.015 -4.659 5.678 1.00 96.25 96 PHE A CA 1
ATOM 722 C C . PHE A 1 96 ? 6.275 -5.245 5.054 1.00 96.25 96 PHE A C 1
ATOM 724 O O . PHE A 1 96 ? 7.060 -4.515 4.447 1.00 96.25 96 PHE A O 1
ATOM 731 N N . GLN A 1 97 ? 6.480 -6.550 5.221 1.00 94.38 97 GLN A N 1
ATOM 732 C CA . GLN A 1 97 ? 7.706 -7.224 4.817 1.00 94.38 97 GLN A CA 1
ATOM 733 C C . GLN A 1 97 ? 7.451 -8.387 3.859 1.00 94.38 97 GLN A C 1
ATOM 735 O O . GLN A 1 97 ? 6.722 -9.324 4.186 1.00 94.38 97 GLN A O 1
ATOM 740 N N . ARG A 1 98 ? 8.148 -8.384 2.716 1.00 92.50 98 ARG A N 1
ATOM 741 C CA . ARG A 1 98 ? 8.168 -9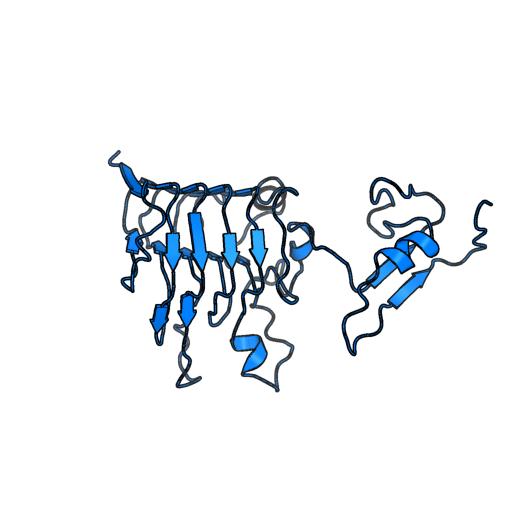.499 1.750 1.00 92.50 98 ARG A CA 1
ATOM 742 C C . ARG A 1 98 ? 6.778 -9.955 1.306 1.00 92.50 98 ARG A C 1
ATOM 744 O O . ARG A 1 98 ? 6.567 -11.144 1.085 1.00 92.50 98 ARG A O 1
ATOM 751 N N . ASN A 1 99 ? 5.835 -9.026 1.213 1.00 93.25 99 ASN A N 1
ATOM 752 C CA . ASN A 1 99 ? 4.511 -9.316 0.681 1.00 93.25 99 ASN A CA 1
ATOM 753 C C . ASN A 1 99 ? 4.535 -9.232 -0.845 1.00 93.25 99 ASN A C 1
ATOM 755 O O . ASN A 1 99 ? 5.279 -8.430 -1.418 1.00 93.25 99 ASN A O 1
ATOM 759 N N . GLN A 1 100 ? 3.710 -10.044 -1.498 1.00 89.88 100 GLN A N 1
ATOM 760 C CA . GLN A 1 100 ? 3.632 -10.111 -2.952 1.00 89.88 100 GLN A CA 1
ATOM 761 C C . GLN A 1 100 ? 2.181 -9.992 -3.404 1.00 89.88 100 GLN A C 1
ATOM 763 O O . GLN A 1 100 ? 1.318 -10.773 -3.003 1.00 89.88 100 GLN A O 1
ATOM 768 N N . GLY A 1 101 ? 1.924 -9.053 -4.303 1.00 87.75 101 GLY A N 1
ATOM 769 C CA . GLY A 1 101 ? 0.629 -8.899 -4.951 1.00 87.75 101 GLY A CA 1
ATOM 770 C C . GLY A 1 101 ? 0.797 -8.450 -6.391 1.00 87.75 101 GLY A C 1
ATOM 771 O O . GLY A 1 101 ? 1.905 -8.155 -6.831 1.00 87.75 101 GLY A O 1
ATOM 772 N N . TYR A 1 102 ? -0.290 -8.443 -7.161 1.00 85.50 102 TYR A N 1
ATOM 773 C CA . TYR A 1 102 ? -0.204 -8.177 -8.597 1.00 85.50 102 TYR A CA 1
ATOM 774 C C . TYR A 1 102 ? 0.336 -6.769 -8.898 1.00 85.50 102 TYR A C 1
ATOM 776 O O . TYR A 1 102 ? 1.408 -6.636 -9.489 1.00 85.50 102 TYR A O 1
ATOM 784 N N . ARG A 1 103 ? -0.359 -5.718 -8.439 1.00 86.44 103 ARG A N 1
ATOM 785 C CA . ARG A 1 103 ? 0.038 -4.308 -8.641 1.00 86.44 103 ARG A CA 1
ATOM 786 C C . ARG A 1 103 ? 0.812 -3.702 -7.471 1.00 86.44 103 ARG A C 1
ATOM 788 O O . ARG A 1 103 ? 1.526 -2.720 -7.665 1.00 86.44 103 ARG A O 1
ATOM 795 N N . THR A 1 104 ? 0.679 -4.282 -6.282 1.00 90.56 104 THR A N 1
ATOM 796 C CA . THR A 1 104 ? 1.389 -3.871 -5.069 1.00 90.56 104 THR A CA 1
ATOM 797 C C . THR A 1 104 ? 1.531 -5.034 -4.100 1.00 90.56 104 THR A C 1
ATOM 799 O O . THR A 1 104 ? 0.701 -5.940 -4.103 1.00 90.56 104 THR A O 1
ATOM 802 N N . GLY A 1 105 ? 2.582 -5.032 -3.282 1.00 91.69 105 GLY A N 1
ATOM 803 C CA . GLY A 1 105 ? 2.768 -6.043 -2.248 1.00 91.69 105 GLY A CA 1
ATOM 804 C C . GLY A 1 105 ? 2.084 -5.684 -0.929 1.00 91.69 105 GLY A C 1
ATOM 805 O O . GLY A 1 105 ? 1.581 -6.575 -0.250 1.00 91.69 105 GLY A O 1
ATOM 806 N N . ALA A 1 106 ? 2.026 -4.404 -0.550 1.00 94.94 106 ALA A N 1
ATOM 807 C CA . ALA A 1 106 ? 1.610 -4.020 0.799 1.00 94.94 106 ALA A CA 1
ATOM 808 C C . ALA A 1 106 ? 0.203 -3.412 0.874 1.00 94.94 106 ALA A C 1
ATOM 810 O O . ALA A 1 106 ? -0.693 -4.064 1.410 1.00 94.94 106 ALA A O 1
ATOM 811 N N . ILE A 1 107 ? -0.016 -2.197 0.373 1.00 94.31 107 ILE A N 1
ATOM 812 C CA . ILE A 1 107 ? -1.283 -1.479 0.556 1.00 94.31 107 ILE A CA 1
ATOM 813 C C . ILE A 1 107 ? -1.840 -1.048 -0.790 1.00 94.31 107 ILE A C 1
ATOM 815 O O . ILE A 1 107 ? -1.208 -0.297 -1.530 1.00 94.31 107 ILE A O 1
ATOM 819 N N . ARG A 1 108 ? -3.089 -1.419 -1.059 1.00 91.00 108 ARG A N 1
ATOM 820 C CA . ARG A 1 108 ? -3.842 -0.849 -2.169 1.00 91.00 108 ARG A CA 1
ATOM 821 C C . ARG A 1 108 ? -5.054 -0.086 -1.680 1.00 91.00 108 ARG A C 1
ATOM 823 O O . ARG A 1 108 ? -5.816 -0.583 -0.858 1.00 91.00 108 ARG A O 1
ATOM 830 N N . THR A 1 109 ? -5.277 1.084 -2.264 1.00 89.19 109 THR A N 1
ATOM 831 C CA . THR A 1 109 ? -6.504 1.857 -2.074 1.00 89.19 109 THR A CA 1
ATOM 832 C C . THR A 1 109 ? -7.156 2.158 -3.421 1.00 89.19 109 THR A C 1
ATOM 834 O O . THR A 1 109 ? -6.525 2.718 -4.315 1.00 89.19 109 THR A O 1
ATOM 837 N N . SER A 1 110 ? -8.429 1.794 -3.566 1.00 88.69 110 SER A N 1
ATOM 838 C CA . SER A 1 110 ? -9.246 2.131 -4.735 1.00 88.69 110 SER A CA 1
ATOM 839 C C . SER A 1 110 ? -10.064 3.400 -4.501 1.00 88.69 110 SER A C 1
ATOM 841 O O . SER A 1 110 ? -10.141 4.261 -5.378 1.00 88.69 110 SER A O 1
ATOM 843 N N . ARG A 1 111 ? -10.664 3.554 -3.313 1.00 87.75 111 ARG A N 1
ATOM 844 C CA . ARG A 1 111 ? -11.499 4.718 -2.990 1.00 87.75 111 ARG A CA 1
ATOM 845 C C . ARG A 1 111 ? -11.465 5.082 -1.508 1.00 87.75 111 ARG A C 1
ATOM 847 O O . ARG A 1 111 ? -11.710 4.240 -0.649 1.00 87.75 111 ARG A O 1
ATOM 854 N N . VAL A 1 112 ? -11.244 6.363 -1.214 1.00 88.38 112 VAL A N 1
ATOM 855 C CA . VAL A 1 112 ? -11.341 6.913 0.145 1.00 88.38 112 VAL A CA 1
ATOM 856 C C . VAL A 1 112 ? -12.225 8.156 0.109 1.00 88.38 112 VAL A C 1
ATOM 858 O O . VAL A 1 112 ? -11.791 9.197 -0.366 1.00 88.38 112 VAL A O 1
ATOM 861 N N . ASP A 1 113 ? -13.478 8.042 0.562 1.00 87.50 113 ASP A N 1
ATOM 862 C CA . ASP A 1 113 ? -14.526 9.043 0.287 1.00 87.50 113 ASP A CA 1
ATOM 863 C C . ASP A 1 113 ? -14.205 10.436 0.857 1.00 87.50 113 ASP A C 1
ATOM 865 O O . ASP A 1 113 ? -14.471 11.434 0.191 1.00 87.50 113 ASP A O 1
ATOM 869 N N . ASN A 1 114 ? -13.589 10.522 2.041 1.00 86.19 114 ASN A N 1
ATOM 870 C CA . ASN A 1 114 ? -13.188 11.806 2.633 1.00 86.19 114 ASN A CA 1
ATOM 871 C C . ASN A 1 114 ? -11.751 12.198 2.262 1.00 86.19 114 ASN A C 1
ATOM 873 O O . ASN A 1 114 ? -11.188 13.098 2.883 1.00 86.19 114 ASN A O 1
ATOM 877 N N . LYS A 1 115 ? -11.116 11.459 1.340 1.00 80.62 115 LYS A N 1
ATOM 878 C CA . LYS A 1 115 ? -9.719 11.632 0.909 1.00 80.62 115 LYS A CA 1
ATOM 879 C C . LYS A 1 115 ? -8.689 11.656 2.046 1.00 80.62 115 LYS A C 1
ATOM 881 O O . LYS A 1 115 ? -7.556 12.076 1.869 1.00 80.62 115 LYS A O 1
ATOM 886 N N . THR A 1 116 ? -9.061 11.166 3.226 1.00 82.31 116 THR A N 1
ATOM 887 C CA . THR A 1 116 ? -8.208 11.185 4.415 1.00 82.31 116 THR A CA 1
ATOM 888 C C . THR A 1 116 ? -7.496 9.844 4.549 1.00 82.31 116 THR A C 1
ATOM 890 O O . THR A 1 116 ? -8.082 8.877 5.047 1.00 82.31 116 THR A O 1
ATOM 893 N N . VAL A 1 117 ? -6.238 9.785 4.109 1.00 86.06 117 VAL A N 1
ATOM 894 C CA . VAL A 1 117 ? -5.365 8.613 4.272 1.00 86.06 117 VAL A CA 1
ATOM 895 C C . VAL A 1 117 ? -4.117 9.014 5.028 1.00 86.06 117 VAL A C 1
ATOM 897 O O . VAL A 1 117 ? -3.344 9.803 4.519 1.00 86.06 117 VAL A O 1
ATOM 900 N N . THR A 1 118 ? -3.901 8.470 6.223 1.00 88.25 118 THR A N 1
ATOM 901 C CA . THR A 1 118 ? -2.703 8.736 7.034 1.00 88.25 118 THR A CA 1
ATOM 902 C C . THR A 1 118 ? -1.856 7.478 7.168 1.00 88.25 118 THR A C 1
ATOM 904 O O . THR A 1 118 ? -2.375 6.458 7.608 1.00 88.25 118 THR A O 1
ATOM 907 N N . ILE A 1 119 ? -0.568 7.550 6.823 1.00 90.38 119 ILE A N 1
ATOM 908 C CA . ILE A 1 119 ? 0.408 6.456 6.935 1.00 90.38 119 ILE A CA 1
ATOM 909 C C . ILE A 1 119 ? 1.680 6.995 7.594 1.00 90.38 119 ILE A C 1
ATOM 911 O O . ILE A 1 119 ? 2.471 7.696 6.968 1.00 90.38 119 ILE A O 1
ATOM 915 N N . THR A 1 120 ? 1.894 6.681 8.868 1.00 88.81 120 THR A N 1
ATOM 916 C CA . THR A 1 120 ? 2.992 7.266 9.655 1.00 88.81 120 THR A CA 1
ATOM 917 C C . THR A 1 120 ? 3.768 6.217 10.437 1.00 88.81 120 THR A C 1
ATOM 919 O O . THR A 1 120 ? 3.181 5.327 11.046 1.00 88.81 120 THR A O 1
ATOM 922 N N . GLY A 1 121 ? 5.099 6.324 10.453 1.00 88.06 121 GLY A N 1
ATOM 923 C CA . GLY A 1 121 ? 5.972 5.393 11.176 1.00 88.06 121 GLY A CA 1
ATOM 924 C C . GLY A 1 121 ? 5.894 3.947 10.676 1.00 88.06 121 GLY A C 1
ATOM 925 O O . GLY A 1 121 ? 6.160 3.031 11.448 1.00 88.06 121 GLY A O 1
ATOM 926 N N . VAL A 1 122 ? 5.476 3.734 9.425 1.00 92.56 122 VAL A N 1
ATOM 927 C CA . VAL A 1 122 ? 5.375 2.402 8.817 1.00 92.56 122 VAL A CA 1
ATOM 928 C C . VAL A 1 122 ? 6.665 2.095 8.072 1.00 92.56 122 VAL A C 1
ATOM 930 O O . VAL A 1 122 ? 7.142 2.916 7.287 1.00 92.56 122 VAL A O 1
ATOM 933 N N . GLN A 1 123 ? 7.209 0.901 8.289 1.00 92.56 123 GLN A N 1
ATOM 934 C CA . GLN A 1 123 ? 8.332 0.402 7.509 1.00 92.56 123 GLN A CA 1
ATOM 935 C C . GLN A 1 123 ? 7.836 -0.533 6.407 1.00 92.56 123 GLN A C 1
ATOM 937 O O . GLN A 1 123 ? 7.094 -1.485 6.662 1.00 92.56 123 GLN A O 1
ATOM 942 N N . PHE A 1 124 ? 8.307 -0.299 5.189 1.00 93.69 124 PHE A N 1
ATOM 943 C CA . PHE A 1 124 ? 8.125 -1.203 4.066 1.00 93.69 124 PHE A CA 1
ATOM 944 C C . PHE A 1 124 ? 9.461 -1.868 3.708 1.00 93.69 124 PHE A C 1
ATOM 946 O O . PHE A 1 124 ? 10.465 -1.188 3.502 1.00 93.69 124 PHE A O 1
ATOM 953 N N . ASP A 1 125 ? 9.501 -3.202 3.666 1.00 91.62 125 ASP A N 1
ATOM 954 C CA . ASP A 1 125 ? 10.724 -3.972 3.403 1.00 91.62 125 ASP A CA 1
ATOM 955 C C . ASP A 1 125 ? 10.491 -5.058 2.351 1.00 91.62 125 ASP A C 1
ATOM 957 O O . ASP A 1 125 ? 9.854 -6.081 2.619 1.00 91.62 125 ASP A O 1
ATOM 961 N N . ARG A 1 126 ? 11.076 -4.869 1.162 1.00 91.44 126 ARG A N 1
ATOM 962 C CA . ARG A 1 126 ? 11.112 -5.867 0.078 1.00 91.44 126 ARG A CA 1
ATOM 963 C C . ARG A 1 126 ? 9.730 -6.405 -0.310 1.00 91.44 126 ARG A C 1
ATOM 965 O O . ARG A 1 126 ? 9.596 -7.593 -0.601 1.00 91.44 126 ARG A O 1
ATOM 972 N N . ASN A 1 127 ? 8.706 -5.559 -0.300 1.00 92.25 127 ASN A N 1
ATOM 973 C CA . ASN A 1 127 ? 7.425 -5.901 -0.914 1.00 92.25 127 ASN A CA 1
ATOM 974 C C . ASN A 1 127 ? 7.568 -5.882 -2.441 1.00 92.25 127 ASN A C 1
ATOM 976 O O . ASN A 1 127 ? 8.486 -5.256 -2.977 1.00 92.25 127 ASN A O 1
ATOM 980 N N . GLN A 1 128 ? 6.682 -6.591 -3.139 1.00 88.94 128 GLN A N 1
ATOM 981 C CA . GLN A 1 128 ? 6.803 -6.778 -4.579 1.00 88.94 128 GLN A CA 1
ATOM 982 C C . GLN A 1 128 ? 5.457 -6.694 -5.299 1.00 88.94 128 GLN A C 1
ATOM 984 O O . GLN A 1 128 ? 4.506 -7.406 -4.966 1.00 88.94 128 GLN A O 1
ATOM 989 N N . ALA A 1 129 ? 5.428 -5.879 -6.352 1.00 87.56 129 ALA A N 1
ATOM 990 C CA . ALA A 1 129 ? 4.426 -5.934 -7.403 1.00 87.56 129 ALA A CA 1
ATOM 991 C C . ALA A 1 129 ? 4.847 -6.974 -8.459 1.00 87.56 129 ALA A C 1
ATOM 993 O O . ALA A 1 129 ? 5.826 -6.794 -9.185 1.00 87.56 129 ALA A O 1
ATOM 994 N N . LEU A 1 130 ? 4.107 -8.075 -8.567 1.00 83.81 130 LEU A N 1
ATOM 995 C CA . LEU A 1 130 ? 4.413 -9.170 -9.492 1.00 83.81 130 LEU A CA 1
ATOM 996 C C . LEU A 1 130 ? 4.240 -8.765 -10.961 1.00 83.81 130 LEU A C 1
ATOM 998 O O . LEU A 1 130 ? 4.961 -9.274 -11.819 1.00 83.81 130 LEU A O 1
ATOM 1002 N N . LYS A 1 131 ? 3.359 -7.799 -11.256 1.00 79.62 131 LYS A N 1
ATOM 1003 C CA . LYS A 1 131 ? 3.159 -7.243 -12.605 1.00 79.62 131 LYS A CA 1
ATOM 1004 C C . LYS A 1 131 ? 4.462 -6.703 -13.213 1.00 79.62 131 LYS A C 1
ATOM 1006 O O . LYS A 1 131 ? 4.674 -6.881 -14.407 1.00 79.62 131 LYS A O 1
ATOM 1011 N N . ALA A 1 132 ? 5.362 -6.131 -12.402 1.00 66.38 132 ALA A N 1
ATOM 1012 C CA . ALA A 1 132 ? 6.692 -5.696 -12.852 1.00 66.38 132 ALA A CA 1
ATOM 1013 C C . ALA A 1 132 ? 7.626 -6.852 -13.230 1.00 66.38 132 ALA A C 1
ATOM 1015 O O . ALA A 1 132 ? 8.525 -6.679 -14.043 1.00 66.38 132 ALA A O 1
ATOM 1016 N N . THR A 1 133 ? 7.450 -8.018 -12.609 1.00 65.88 133 THR A N 1
ATOM 1017 C CA . THR A 1 133 ? 8.361 -9.161 -12.772 1.00 65.88 133 THR A CA 1
ATOM 1018 C C . THR A 1 133 ? 7.923 -10.084 -13.912 1.00 65.88 133 THR A C 1
ATOM 1020 O O . THR A 1 133 ? 8.763 -10.704 -14.555 1.00 65.88 133 THR A O 1
ATOM 1023 N N . LEU A 1 134 ? 6.613 -10.182 -14.163 1.00 64.31 134 LEU A N 1
ATOM 1024 C CA . LEU A 1 134 ? 6.029 -11.131 -15.117 1.00 64.31 134 LEU A CA 1
ATOM 1025 C C . LEU A 1 134 ? 5.957 -10.607 -16.561 1.00 64.31 134 LEU A C 1
ATOM 1027 O O . LEU A 1 134 ? 6.008 -11.406 -17.491 1.00 64.31 134 LEU A O 1
ATOM 1031 N N . ASN A 1 135 ? 5.878 -9.289 -16.767 1.00 57.28 135 ASN A N 1
ATOM 1032 C CA . ASN A 1 135 ? 5.726 -8.693 -18.097 1.00 57.28 135 ASN A CA 1
ATOM 1033 C C . ASN A 1 135 ? 7.026 -8.013 -18.558 1.00 57.28 135 ASN A C 1
ATOM 1035 O O . ASN A 1 135 ? 7.237 -6.828 -18.310 1.00 57.28 135 ASN A O 1
ATOM 1039 N N . LEU A 1 136 ? 7.880 -8.752 -19.275 1.00 45.53 136 LEU A N 1
ATOM 1040 C CA . LEU A 1 136 ? 9.132 -8.242 -19.864 1.00 45.53 136 LEU A CA 1
ATOM 1041 C C . LEU A 1 136 ? 8.928 -7.217 -21.004 1.00 45.53 136 LEU A C 1
ATOM 1043 O O . LEU A 1 136 ? 9.881 -6.535 -21.367 1.00 45.53 136 LEU A O 1
ATOM 1047 N N . GLU A 1 137 ? 7.715 -7.070 -21.557 1.00 40.44 137 GLU A N 1
ATOM 1048 C CA . GLU A 1 137 ? 7.463 -6.214 -22.735 1.00 40.44 137 GLU A CA 1
ATOM 1049 C C . GLU A 1 137 ? 6.801 -4.851 -22.465 1.00 40.44 137 GLU A C 1
ATOM 1051 O O . GLU A 1 137 ? 6.706 -4.045 -23.383 1.00 40.44 137 GLU A O 1
ATOM 1056 N N . PHE A 1 138 ? 6.418 -4.502 -21.233 1.00 42.81 138 PHE A N 1
ATOM 1057 C CA . PHE A 1 138 ? 5.946 -3.142 -20.923 1.00 42.81 138 PHE A CA 1
ATOM 1058 C C . PHE A 1 138 ? 6.476 -2.683 -19.560 1.00 42.81 138 PHE A C 1
ATOM 1060 O O . PHE A 1 138 ? 5.766 -2.644 -18.559 1.00 42.81 138 PHE A O 1
ATOM 1067 N N . ILE A 1 139 ? 7.710 -2.175 -19.577 1.00 43.09 139 ILE A N 1
ATOM 1068 C CA . ILE A 1 139 ? 8.309 -1.268 -18.572 1.00 43.09 139 ILE A CA 1
ATOM 1069 C C . ILE A 1 139 ? 7.429 0.001 -18.333 1.00 43.09 139 ILE A C 1
ATOM 1071 O O . ILE A 1 139 ? 7.698 0.820 -17.464 1.00 43.09 139 ILE A O 1
ATOM 1075 N N . LEU A 1 140 ? 6.314 0.134 -19.063 1.00 43.81 140 LEU A N 1
ATOM 1076 C CA . LEU A 1 140 ? 5.309 1.202 -19.052 1.00 43.81 140 LEU A CA 1
ATOM 1077 C C . LEU A 1 140 ? 4.026 0.865 -18.261 1.00 43.81 140 LEU A C 1
ATOM 1079 O O . LEU A 1 140 ? 3.023 1.569 -18.401 1.00 43.81 140 LEU A O 1
ATOM 1083 N N . GLY A 1 141 ? 4.013 -0.199 -17.450 1.00 53.16 141 GLY A N 1
ATOM 1084 C CA . GLY A 1 141 ? 2.947 -0.450 -16.473 1.00 53.16 141 GLY A CA 1
ATOM 1085 C C . GLY A 1 141 ? 2.952 0.625 -15.382 1.00 53.16 141 GLY A C 1
ATOM 1086 O O . GLY A 1 141 ? 3.412 0.393 -14.272 1.00 53.16 141 GLY A O 1
ATOM 1087 N N . ASN A 1 142 ? 2.499 1.828 -15.727 1.00 65.00 142 ASN A N 1
ATOM 1088 C CA . ASN A 1 142 ? 2.556 3.051 -14.926 1.00 65.00 142 ASN A CA 1
ATOM 1089 C C . ASN A 1 142 ? 1.788 2.967 -13.592 1.00 65.00 142 ASN A C 1
ATOM 1091 O O . ASN A 1 142 ? 1.896 3.853 -12.748 1.00 65.00 142 ASN A O 1
ATOM 1095 N N . ASP A 1 143 ? 1.027 1.896 -13.403 1.00 78.88 143 ASP A N 1
ATOM 1096 C CA . ASP A 1 143 ? 0.040 1.708 -12.356 1.00 78.88 143 ASP A CA 1
ATOM 1097 C C . ASP A 1 143 ? 0.475 0.759 -11.233 1.00 78.88 143 ASP A C 1
ATOM 1099 O O . ASP A 1 143 ? -0.375 0.242 -10.507 1.00 78.88 143 ASP A O 1
ATOM 1103 N N . ILE A 1 144 ? 1.778 0.526 -11.077 1.00 84.19 144 ILE A N 1
ATOM 1104 C CA . ILE A 1 144 ? 2.341 -0.304 -10.004 1.00 84.19 144 ILE A CA 1
ATOM 1105 C C . ILE A 1 144 ? 3.023 0.532 -8.919 1.00 84.19 144 ILE A C 1
ATOM 1107 O O . ILE A 1 144 ? 3.558 1.603 -9.196 1.00 84.19 144 ILE A O 1
ATOM 1111 N N . GLY A 1 145 ? 3.083 -0.022 -7.712 1.00 86.88 145 GLY A N 1
ATOM 1112 C CA . GLY A 1 145 ? 3.934 0.448 -6.621 1.00 86.88 145 GLY A CA 1
ATOM 1113 C C . GLY A 1 145 ? 4.209 -0.711 -5.674 1.00 86.88 145 GLY A C 1
ATOM 1114 O O . GLY A 1 145 ? 3.271 -1.353 -5.209 1.00 86.88 145 GLY A O 1
ATOM 1115 N N . ASN A 1 146 ? 5.477 -1.029 -5.415 1.00 88.38 146 ASN A N 1
ATOM 1116 C CA . ASN A 1 146 ? 5.846 -2.212 -4.634 1.00 88.38 146 ASN A CA 1
ATOM 1117 C C . ASN A 1 146 ? 5.250 -2.190 -3.219 1.00 88.38 146 ASN A C 1
ATOM 1119 O O . ASN A 1 146 ? 4.832 -3.236 -2.719 1.00 88.38 146 ASN A O 1
ATOM 1123 N N . ASP A 1 147 ? 5.128 -1.004 -2.623 1.00 92.56 147 ASP A N 1
ATOM 1124 C CA . ASP A 1 147 ? 4.581 -0.818 -1.283 1.00 92.56 147 ASP A CA 1
ATOM 1125 C C . ASP A 1 147 ? 3.148 -0.307 -1.304 1.00 92.56 147 ASP A C 1
ATOM 1127 O O . ASP A 1 147 ? 2.289 -0.856 -0.618 1.00 92.56 147 ASP A O 1
ATOM 1131 N N . ILE A 1 148 ? 2.874 0.747 -2.072 1.00 92.06 148 ILE A N 1
ATOM 1132 C CA . ILE A 1 148 ? 1.568 1.400 -2.024 1.00 92.06 148 ILE A CA 1
ATOM 1133 C C . ILE A 1 148 ? 1.039 1.693 -3.423 1.00 92.06 148 ILE A C 1
ATOM 1135 O O . ILE A 1 148 ? 1.757 2.189 -4.287 1.00 92.06 148 ILE A O 1
ATOM 1139 N N . VAL A 1 149 ? -0.253 1.447 -3.630 1.00 90.75 149 VAL A N 1
ATOM 1140 C CA . VAL A 1 149 ? -0.999 1.928 -4.797 1.00 90.75 149 VAL A CA 1
ATOM 1141 C C . VAL A 1 149 ? -2.192 2.782 -4.359 1.00 90.75 149 VAL A C 1
ATOM 1143 O O . VAL A 1 149 ? -3.054 2.332 -3.596 1.00 90.75 149 VAL A O 1
ATOM 1146 N N . PHE A 1 150 ? -2.249 4.014 -4.871 1.00 87.31 150 PHE A N 1
ATOM 1147 C CA . PHE A 1 150 ? -3.299 5.004 -4.618 1.00 87.31 150 PHE A CA 1
ATOM 1148 C C . PHE A 1 150 ? -4.128 5.270 -5.874 1.00 87.31 150 PHE A C 1
ATOM 1150 O O . PHE A 1 150 ? -3.830 6.196 -6.617 1.00 87.31 150 PHE A O 1
ATOM 1157 N N . ASP A 1 151 ? -5.186 4.501 -6.127 1.00 87.06 151 ASP A N 1
ATOM 1158 C CA . ASP A 1 151 ? -6.002 4.657 -7.346 1.00 87.06 151 ASP A CA 1
ATOM 1159 C C . ASP A 1 151 ? -7.079 5.761 -7.234 1.00 87.06 151 ASP A C 1
ATOM 1161 O O . ASP A 1 151 ? -7.683 6.152 -8.238 1.00 87.06 151 ASP A O 1
ATOM 1165 N N . HIS A 1 152 ? -7.323 6.292 -6.031 1.00 82.00 152 HIS A N 1
ATOM 1166 C CA . HIS A 1 152 ? -8.252 7.405 -5.821 1.00 82.00 152 HIS A CA 1
ATOM 1167 C C . HIS A 1 152 ? -7.623 8.762 -6.189 1.00 82.00 152 HIS A C 1
ATOM 1169 O O . HIS A 1 152 ? -6.419 8.961 -6.054 1.00 82.00 152 HIS A O 1
ATOM 1175 N N . GLU A 1 153 ? -8.441 9.721 -6.634 1.00 76.75 153 GLU A N 1
ATOM 1176 C CA . GLU A 1 153 ? -7.984 11.088 -6.921 1.00 76.75 153 GLU A CA 1
ATOM 1177 C C . GLU A 1 153 ? -7.872 11.909 -5.632 1.00 76.75 153 GLU A C 1
ATOM 1179 O O . GLU A 1 153 ? -8.861 12.429 -5.102 1.00 76.75 153 GLU A O 1
ATOM 1184 N N . PHE A 1 154 ? -6.643 12.029 -5.143 1.00 70.56 154 PHE A N 1
ATOM 1185 C CA . PHE A 1 154 ? -6.272 12.879 -4.017 1.00 70.56 154 PHE A CA 1
ATOM 1186 C C . PHE A 1 154 ? -5.771 14.234 -4.510 1.00 70.56 154 PHE A C 1
ATOM 1188 O O . PHE A 1 154 ? -5.140 14.306 -5.552 1.00 70.56 154 PHE A O 1
ATOM 1195 N N . GLU A 1 155 ? -5.996 15.314 -3.777 1.00 66.88 155 GLU A N 1
ATOM 1196 C CA . GLU A 1 155 ? -5.212 16.537 -3.962 1.00 66.88 155 GLU A CA 1
ATOM 1197 C C . GLU A 1 155 ? -3.862 16.383 -3.245 1.00 66.88 155 GLU A C 1
ATOM 1199 O O . GLU A 1 155 ? -3.745 15.621 -2.287 1.00 66.88 155 GLU A O 1
ATOM 1204 N N . LEU A 1 156 ? -2.810 17.100 -3.663 1.00 61.53 156 LEU A N 1
ATOM 1205 C CA . LEU A 1 156 ? -1.493 17.015 -2.997 1.00 61.53 156 LEU A CA 1
ATOM 1206 C C . LEU A 1 156 ? -1.581 17.306 -1.487 1.00 61.53 156 LEU A C 1
ATOM 1208 O O . LEU A 1 156 ? -0.848 16.715 -0.691 1.00 61.53 156 LEU A O 1
ATOM 1212 N N . THR A 1 157 ? -2.502 18.181 -1.087 1.00 62.62 157 THR A N 1
ATOM 1213 C CA . THR A 1 157 ? -2.815 18.507 0.310 1.00 62.62 157 THR A CA 1
ATOM 1214 C C . THR A 1 157 ? -3.466 17.360 1.083 1.00 62.62 157 THR A C 1
ATOM 1216 O O . THR A 1 157 ? -3.371 17.347 2.306 1.00 62.62 157 THR A O 1
ATOM 1219 N N . ASP A 1 158 ? -4.069 16.385 0.402 1.00 64.25 158 ASP A N 1
ATOM 1220 C CA . ASP A 1 158 ? -4.708 15.218 1.021 1.00 64.25 158 ASP A CA 1
ATOM 1221 C C . ASP A 1 158 ? -3.684 14.120 1.386 1.00 64.25 158 ASP A C 1
ATOM 1223 O O . ASP A 1 158 ? -3.903 13.346 2.323 1.00 64.25 158 ASP A O 1
ATOM 1227 N N . ILE A 1 159 ? -2.550 14.065 0.669 1.00 62.50 159 ILE A N 1
ATOM 1228 C CA . ILE A 1 159 ? -1.540 12.984 0.752 1.00 62.50 159 ILE A CA 1
ATOM 1229 C C . ILE A 1 159 ? -0.196 13.403 1.370 1.00 62.50 159 ILE A C 1
ATOM 1231 O O . ILE A 1 159 ? 0.447 12.612 2.059 1.00 62.50 159 ILE A O 1
ATOM 1235 N N . THR A 1 160 ? 0.249 14.643 1.150 1.00 56.84 160 THR A N 1
ATOM 1236 C CA . THR A 1 160 ? 1.584 15.104 1.583 1.00 56.84 160 THR A CA 1
ATOM 1237 C C . THR A 1 160 ? 1.707 15.280 3.106 1.00 56.84 160 THR A C 1
ATOM 1239 O O . THR A 1 160 ? 2.733 14.898 3.665 1.00 56.84 160 THR A O 1
ATOM 1242 N N . PRO A 1 161 ? 0.696 15.810 3.827 1.00 52.47 161 PRO A N 1
ATOM 1243 C CA . PRO A 1 161 ? 0.762 15.946 5.288 1.00 52.47 161 PRO A CA 1
ATOM 1244 C C . PRO A 1 161 ? 0.573 14.620 6.037 1.00 52.47 161 PRO A C 1
ATOM 1246 O O . PRO A 1 161 ? 0.764 14.557 7.251 1.00 52.47 161 PRO A O 1
ATOM 1249 N N . THR A 1 162 ? 0.120 13.580 5.340 1.00 60.41 162 THR A N 1
ATOM 1250 C CA . THR A 1 162 ? -0.519 12.409 5.938 1.00 60.41 162 THR A CA 1
ATOM 1251 C C . THR A 1 162 ? 0.289 11.125 5.739 1.00 60.41 162 THR A C 1
ATOM 1253 O O . THR A 1 162 ? 0.219 10.239 6.592 1.00 60.41 162 THR A O 1
ATOM 1256 N N . ILE A 1 163 ? 1.138 11.050 4.710 1.00 63.81 163 ILE A N 1
ATOM 1257 C CA . ILE A 1 163 ? 2.228 10.069 4.580 1.00 63.81 163 ILE A CA 1
ATOM 1258 C C . ILE A 1 163 ? 3.521 10.769 5.019 1.00 63.81 163 ILE A C 1
ATOM 1260 O O . ILE A 1 163 ? 4.332 11.208 4.213 1.00 63.81 163 ILE A O 1
ATOM 1264 N N . GLY A 1 164 ? 3.625 11.032 6.323 1.00 54.50 164 GLY A N 1
ATOM 1265 C CA . GLY A 1 164 ? 4.696 11.856 6.888 1.00 54.50 164 GLY A CA 1
ATOM 1266 C C . GLY A 1 164 ? 6.053 11.144 6.898 1.00 54.50 164 GLY A C 1
ATOM 1267 O O . GLY A 1 164 ? 6.114 9.922 7.042 1.00 54.50 164 GLY A O 1
ATOM 1268 N N . GLY A 1 165 ? 7.139 11.928 6.839 1.00 57.09 165 GLY A N 1
ATOM 1269 C CA . GLY A 1 165 ? 8.544 11.498 6.696 1.00 57.09 165 GLY A CA 1
ATOM 1270 C C . GLY A 1 165 ? 9.149 10.608 7.796 1.00 57.09 165 GLY A C 1
ATOM 1271 O O . GLY A 1 165 ? 10.368 10.512 7.894 1.00 57.09 165 GLY A O 1
ATOM 1272 N N . SER A 1 166 ? 8.329 9.968 8.632 1.00 66.06 166 SER A N 1
ATOM 1273 C CA . SER A 1 166 ? 8.736 8.878 9.526 1.00 66.06 166 SER A CA 1
ATOM 1274 C C . SER A 1 166 ? 8.501 7.482 8.937 1.00 66.06 166 SER A C 1
ATOM 1276 O O . SER A 1 166 ? 8.993 6.508 9.503 1.00 66.06 166 SER A O 1
ATOM 1278 N N . SER A 1 167 ? 7.754 7.363 7.835 1.00 85.25 167 SER A N 1
ATOM 1279 C CA . SER A 1 167 ? 7.620 6.103 7.093 1.00 85.25 167 SER A CA 1
ATOM 1280 C C . SER A 1 167 ? 8.788 5.928 6.116 1.00 85.25 167 SER A C 1
ATOM 1282 O O . SER A 1 167 ? 9.287 6.908 5.563 1.00 85.25 167 SER A O 1
ATOM 1284 N N . SER A 1 168 ? 9.228 4.692 5.881 1.00 86.62 168 SER A N 1
ATOM 1285 C CA . SER A 1 168 ? 10.392 4.393 5.033 1.00 86.62 168 SER A CA 1
ATOM 1286 C C . SER A 1 168 ? 10.165 3.175 4.147 1.00 86.62 168 SER A C 1
ATOM 1288 O O . SER A 1 168 ? 9.388 2.282 4.489 1.00 86.62 168 SER A O 1
ATOM 1290 N N . SER A 1 169 ? 10.861 3.138 3.008 1.00 87.69 169 SER A N 1
ATOM 1291 C CA . SER A 1 169 ? 10.840 1.998 2.091 1.00 87.69 169 SER A CA 1
ATOM 1292 C C . SER A 1 169 ? 12.244 1.480 1.789 1.00 87.69 169 SER A C 1
ATOM 1294 O O . SER A 1 169 ? 13.159 2.250 1.489 1.00 87.69 169 SER A O 1
ATOM 1296 N N . LEU A 1 170 ? 12.380 0.155 1.862 1.00 85.75 170 LEU A N 1
ATOM 1297 C CA . LEU A 1 170 ? 13.508 -0.646 1.375 1.00 85.75 170 LEU A CA 1
ATOM 1298 C C . LEU A 1 170 ? 13.089 -1.561 0.207 1.00 85.75 170 LEU A C 1
ATOM 1300 O O . LEU A 1 170 ? 13.803 -2.507 -0.138 1.00 85.75 170 LEU A O 1
ATOM 1304 N N . SER A 1 171 ? 11.902 -1.343 -0.359 1.00 84.12 171 SER A N 1
ATOM 1305 C CA . SER A 1 171 ? 11.414 -2.074 -1.527 1.00 84.12 171 SER A CA 1
ATOM 1306 C C . SER A 1 171 ? 12.036 -1.528 -2.815 1.00 84.12 171 SER A C 1
ATOM 1308 O O . SER A 1 171 ? 12.664 -0.467 -2.841 1.00 84.12 171 SER A O 1
ATOM 1310 N N . GLN A 1 172 ? 11.898 -2.278 -3.908 1.00 80.44 172 GLN A N 1
ATOM 1311 C CA . GLN A 1 172 ? 12.359 -1.804 -5.212 1.00 80.44 172 GLN A CA 1
ATOM 1312 C C . GLN A 1 172 ? 11.514 -0.615 -5.690 1.00 80.44 172 GLN A C 1
ATOM 1314 O O . GLN A 1 172 ? 10.353 -0.462 -5.313 1.00 80.44 172 GLN A O 1
ATOM 1319 N N . TYR A 1 173 ? 12.097 0.223 -6.547 1.00 73.44 173 TYR A N 1
ATOM 1320 C CA . TYR A 1 173 ? 11.359 1.292 -7.220 1.00 73.44 173 TYR A CA 1
ATOM 1321 C C . TYR A 1 173 ? 10.427 0.718 -8.310 1.00 73.44 173 TYR A C 1
ATOM 1323 O O . TYR A 1 173 ? 10.808 -0.266 -8.952 1.00 73.44 173 TYR A O 1
ATOM 1331 N N . PRO A 1 174 ? 9.247 1.318 -8.562 1.00 77.62 174 PRO A N 1
ATOM 1332 C CA . PRO A 1 174 ? 8.608 2.377 -7.772 1.00 77.62 174 PRO A CA 1
ATOM 1333 C C . PRO A 1 174 ? 8.007 1.836 -6.468 1.00 77.62 174 PRO A C 1
ATOM 1335 O O . PRO A 1 174 ? 7.459 0.733 -6.437 1.00 77.62 174 PRO A O 1
ATOM 1338 N N . SER A 1 175 ? 8.089 2.616 -5.391 1.00 86.19 175 SER A N 1
ATOM 1339 C CA . SER A 1 175 ? 7.557 2.250 -4.068 1.00 86.19 175 SER A CA 1
ATOM 1340 C C . SER A 1 175 ? 6.061 2.573 -3.979 1.00 86.19 175 SER A C 1
ATOM 1342 O O . SER A 1 175 ? 5.273 1.770 -3.478 1.00 86.19 175 SER A O 1
ATOM 1344 N N . ILE A 1 176 ? 5.657 3.716 -4.533 1.00 86.19 176 ILE A N 1
ATOM 1345 C CA . ILE A 1 176 ? 4.288 4.220 -4.617 1.00 86.19 176 ILE A CA 1
ATOM 1346 C C . ILE A 1 176 ? 3.871 4.351 -6.090 1.00 86.19 176 ILE A C 1
ATOM 1348 O O . ILE A 1 176 ? 4.630 4.839 -6.925 1.00 86.19 176 ILE A O 1
ATOM 1352 N N . GLY A 1 177 ? 2.636 3.973 -6.423 1.00 85.12 177 GLY A N 1
ATOM 1353 C CA . GLY A 1 177 ? 2.070 4.205 -7.756 1.00 85.12 177 GLY A CA 1
ATOM 1354 C C . GLY A 1 177 ? 0.553 4.335 -7.789 1.00 85.12 177 GLY A C 1
ATOM 1355 O O . GLY A 1 177 ? -0.104 4.435 -6.753 1.00 85.12 177 GLY A O 1
ATOM 1356 N N . SER A 1 178 ? -0.013 4.370 -8.999 1.00 83.94 178 SER A N 1
ATOM 1357 C CA . SER A 1 178 ? -1.444 4.613 -9.225 1.00 83.94 178 SER A CA 1
ATOM 1358 C C . SER A 1 178 ? -1.852 4.389 -10.682 1.00 83.94 178 SER A C 1
ATOM 1360 O O . SER A 1 178 ? -1.069 4.694 -11.578 1.00 83.94 178 SER A O 1
ATOM 1362 N N . ILE A 1 179 ? -3.104 3.982 -10.942 1.00 84.19 179 ILE A N 1
ATOM 1363 C CA . ILE A 1 179 ? -3.711 4.110 -12.287 1.00 84.19 179 ILE A CA 1
ATOM 1364 C C . ILE A 1 179 ? -3.862 5.571 -12.742 1.00 84.19 179 ILE A C 1
ATOM 1366 O O . ILE A 1 179 ? -4.088 5.830 -13.922 1.00 84.19 179 ILE A O 1
ATOM 1370 N N . LYS A 1 180 ? -3.827 6.529 -11.810 1.00 80.56 180 LYS A N 1
ATOM 1371 C CA . LYS A 1 180 ? -4.061 7.945 -12.080 1.00 80.56 180 LYS A CA 1
ATOM 1372 C C . LYS A 1 180 ? -2.804 8.605 -12.593 1.00 80.56 180 LYS A C 1
ATOM 1374 O O . LYS A 1 180 ? -1.731 8.511 -12.001 1.00 80.56 180 LYS A O 1
ATOM 1379 N N . ASP A 1 181 ? -2.994 9.381 -13.650 1.00 72.62 181 ASP A N 1
ATOM 1380 C CA . ASP A 1 181 ? -1.897 9.943 -14.412 1.00 72.62 181 ASP A CA 1
ATOM 1381 C C . ASP A 1 181 ? -0.978 10.891 -13.628 1.00 72.62 181 ASP A C 1
ATOM 1383 O O . ASP A 1 181 ? 0.206 11.001 -13.934 1.00 72.62 181 ASP A O 1
ATOM 1387 N N . ALA A 1 182 ? -1.509 11.539 -12.596 1.00 67.19 182 ALA A N 1
ATOM 1388 C CA . ALA A 1 182 ? -0.756 12.452 -11.747 1.00 67.19 182 ALA A CA 1
ATOM 1389 C C . ALA A 1 182 ? 0.124 11.749 -10.693 1.00 67.19 182 ALA A C 1
ATOM 1391 O O . ALA A 1 182 ? 1.001 12.394 -10.127 1.00 67.19 182 ALA A O 1
ATOM 1392 N N . TYR A 1 183 ? -0.101 10.458 -10.413 1.00 69.69 183 TYR A N 1
ATOM 1393 C CA . TYR A 1 183 ? 0.537 9.724 -9.300 1.00 69.69 183 TYR A CA 1
ATOM 1394 C C . TYR A 1 183 ? 1.181 8.406 -9.737 1.00 69.69 183 TYR A C 1
ATOM 1396 O O . TYR A 1 183 ? 1.498 7.548 -8.911 1.00 69.69 183 TYR A O 1
ATOM 1404 N N . LYS A 1 184 ? 1.348 8.220 -11.043 1.00 69.56 184 LYS A N 1
ATOM 1405 C CA . LYS A 1 184 ? 1.914 7.000 -11.612 1.00 69.56 184 LYS A CA 1
ATOM 1406 C C . LYS A 1 184 ? 3.407 6.868 -11.310 1.00 69.56 184 LYS A C 1
ATOM 1408 O O . LYS A 1 184 ? 4.104 7.860 -11.099 1.00 69.56 184 LYS A O 1
ATOM 1413 N N . HIS A 1 185 ? 3.867 5.618 -11.303 1.00 71.88 185 HIS A N 1
ATOM 1414 C CA . HIS A 1 185 ? 5.276 5.220 -11.347 1.00 71.88 185 HIS A CA 1
ATOM 1415 C C . HIS A 1 185 ? 6.222 6.047 -10.454 1.00 71.88 185 HIS A C 1
ATOM 1417 O O . HIS A 1 185 ? 7.113 6.742 -10.933 1.00 71.88 185 HIS A O 1
ATOM 1423 N N . GLY A 1 186 ? 6.018 6.017 -9.138 1.00 71.19 186 GLY A N 1
ATOM 1424 C CA . GLY A 1 186 ? 6.960 6.599 -8.184 1.00 71.19 186 GLY A CA 1
ATOM 1425 C C . GLY A 1 186 ? 6.941 8.121 -8.059 1.00 71.19 186 GLY A C 1
ATOM 1426 O O . GLY A 1 186 ? 7.782 8.676 -7.357 1.00 71.19 186 GLY A O 1
ATOM 1427 N N . THR A 1 187 ? 5.973 8.816 -8.672 1.00 73.94 187 THR A N 1
ATOM 1428 C CA . THR A 1 187 ? 5.811 10.280 -8.526 1.00 73.94 187 THR A CA 1
ATOM 1429 C C . THR A 1 187 ? 5.718 10.715 -7.057 1.00 73.94 187 THR A C 1
ATOM 1431 O O . THR A 1 187 ? 6.164 11.801 -6.695 1.00 73.94 187 THR A O 1
ATOM 1434 N N . LEU A 1 188 ? 5.161 9.856 -6.200 1.00 76.12 188 LEU A N 1
ATOM 1435 C CA . LEU A 1 188 ? 4.979 10.105 -4.771 1.00 76.12 188 LEU A CA 1
ATOM 1436 C C . LEU A 1 188 ? 6.014 9.394 -3.885 1.00 76.12 188 LEU A C 1
ATOM 1438 O O . LEU A 1 188 ? 5.884 9.452 -2.666 1.00 76.12 188 LEU A O 1
ATOM 1442 N N . ASP A 1 189 ? 7.047 8.753 -4.449 1.00 76.38 189 ASP A N 1
ATOM 1443 C CA . ASP A 1 189 ? 8.040 7.994 -3.666 1.00 76.38 189 ASP A CA 1
ATOM 1444 C C . ASP A 1 189 ? 8.762 8.859 -2.630 1.00 76.38 189 ASP A C 1
ATOM 1446 O O . ASP A 1 189 ? 9.138 8.350 -1.580 1.00 76.38 189 ASP A O 1
ATOM 1450 N N . TYR A 1 190 ? 8.897 10.166 -2.884 1.00 72.94 190 TYR A N 1
ATOM 1451 C CA . TYR A 1 190 ? 9.492 11.122 -1.944 1.00 72.94 190 TYR A CA 1
ATOM 1452 C C . TYR A 1 190 ? 8.738 11.222 -0.603 1.00 72.94 190 TYR A C 1
ATOM 1454 O O . TYR A 1 190 ? 9.298 11.733 0.366 1.00 72.94 190 TYR A O 1
ATOM 1462 N N . LEU A 1 191 ? 7.477 10.766 -0.538 1.00 76.62 191 LEU A N 1
ATOM 1463 C CA . LEU A 1 191 ? 6.692 10.701 0.701 1.00 76.62 191 LEU A CA 1
ATOM 1464 C C . LEU A 1 191 ? 7.172 9.588 1.640 1.00 76.62 191 LEU A C 1
ATOM 1466 O O . LEU A 1 191 ? 6.936 9.648 2.845 1.00 76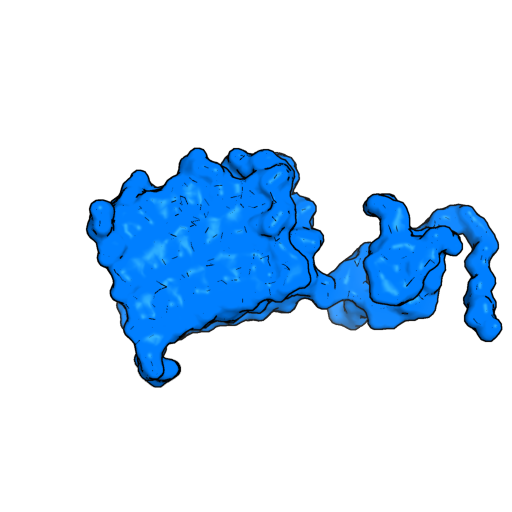.62 191 LEU A O 1
ATOM 1470 N N . LEU A 1 192 ? 7.852 8.573 1.106 1.00 79.94 192 LEU A N 1
ATOM 1471 C CA . LEU A 1 192 ? 8.544 7.575 1.907 1.00 79.94 192 LEU A CA 1
ATOM 1472 C C . LEU A 1 192 ? 9.998 8.016 2.019 1.00 79.94 192 LEU A C 1
ATOM 1474 O O . LEU A 1 192 ? 10.634 8.356 1.024 1.00 79.94 192 LEU A O 1
ATOM 1478 N N . GLY A 1 193 ? 10.547 8.000 3.233 1.00 66.62 193 GLY A N 1
ATOM 1479 C CA . GLY A 1 193 ? 11.976 8.182 3.442 1.00 66.62 193 GLY A CA 1
ATOM 1480 C C . GLY A 1 193 ? 12.724 7.042 2.758 1.00 66.62 193 GLY A C 1
ATOM 1481 O O . GLY A 1 193 ? 12.956 5.996 3.365 1.00 66.62 193 GLY A O 1
ATOM 1482 N N . ARG A 1 194 ? 13.041 7.202 1.470 1.00 56.50 194 ARG A N 1
ATOM 1483 C CA . ARG A 1 194 ? 13.842 6.243 0.722 1.00 56.50 194 ARG A CA 1
ATOM 1484 C C . ARG A 1 194 ? 15.277 6.414 1.188 1.00 56.50 194 ARG A C 1
ATOM 1486 O O . ARG A 1 194 ? 15.859 7.494 1.089 1.00 56.50 194 ARG A O 1
ATOM 1493 N N . VAL A 1 195 ? 15.855 5.339 1.705 1.00 48.81 195 VAL A N 1
ATOM 1494 C CA . VAL A 1 195 ? 17.298 5.281 1.907 1.00 48.81 195 VAL A CA 1
ATOM 1495 C C . VAL A 1 195 ? 17.913 5.112 0.510 1.00 48.81 195 VAL A C 1
ATOM 1497 O O . VAL A 1 195 ? 17.915 4.007 -0.020 1.00 48.81 195 VAL A O 1
ATOM 1500 N N . ALA A 1 196 ? 18.386 6.232 -0.056 1.00 47.59 196 ALA A N 1
ATOM 1501 C CA . ALA A 1 196 ? 19.175 6.416 -1.291 1.00 47.59 196 ALA A CA 1
ATOM 1502 C C . ALA A 1 196 ? 18.413 6.749 -2.616 1.00 47.59 196 ALA A C 1
ATOM 1504 O O . ALA A 1 196 ? 17.627 5.941 -3.122 1.00 47.59 196 ALA A O 1
ATOM 1505 N N . PRO A 1 197 ? 18.666 7.930 -3.227 1.00 49.41 197 PRO A N 1
ATOM 1506 C CA . PRO A 1 197 ? 18.266 8.260 -4.605 1.00 49.41 197 PRO A CA 1
ATOM 1507 C C . PRO A 1 197 ? 19.296 7.816 -5.665 1.00 49.41 197 PRO A C 1
ATOM 1509 O O . PRO A 1 197 ? 20.492 8.026 -5.487 1.00 49.41 197 PRO A O 1
ATOM 1512 N N . ASP A 1 198 ? 18.822 7.296 -6.805 1.00 48.03 198 ASP A N 1
ATOM 1513 C CA . ASP A 1 198 ? 19.642 6.861 -7.959 1.00 48.03 198 ASP A CA 1
ATOM 1514 C C . ASP A 1 198 ? 20.109 8.026 -8.874 1.00 48.03 198 ASP A C 1
ATOM 1516 O O . ASP A 1 198 ? 21.022 7.874 -9.687 1.00 48.03 198 ASP A O 1
ATOM 1520 N N . ILE A 1 199 ? 19.517 9.220 -8.734 1.00 47.66 199 ILE A N 1
ATOM 1521 C CA . ILE A 1 199 ? 19.953 10.463 -9.397 1.00 47.66 199 ILE A CA 1
ATOM 1522 C C . ILE A 1 199 ? 20.042 11.561 -8.342 1.00 47.66 199 ILE A C 1
ATOM 1524 O O . ILE A 1 199 ? 19.079 11.812 -7.613 1.00 47.66 199 ILE A O 1
ATOM 1528 N N . LEU A 1 200 ? 21.193 12.229 -8.273 1.00 55.81 200 LEU A N 1
ATOM 1529 C CA . LEU A 1 200 ? 21.469 13.267 -7.282 1.00 55.81 200 LEU A CA 1
ATOM 1530 C C . LEU A 1 200 ? 21.838 14.571 -7.991 1.00 55.81 200 LEU A C 1
ATOM 1532 O O . LEU A 1 200 ? 22.715 14.593 -8.857 1.00 55.81 200 LEU A O 1
ATOM 1536 N N . TYR A 1 201 ? 21.178 15.663 -7.603 1.00 52.88 201 TYR A N 1
ATOM 1537 C CA . TYR A 1 201 ? 21.419 16.999 -8.152 1.00 52.88 201 TYR A CA 1
ATOM 1538 C C . TYR A 1 201 ? 22.171 17.864 -7.143 1.00 52.88 201 TYR A C 1
ATOM 1540 O O . TYR A 1 201 ? 21.717 18.044 -6.008 1.00 52.88 201 TYR A O 1
ATOM 1548 N N . VAL A 1 202 ? 23.306 18.417 -7.570 1.00 59.47 202 VAL A N 1
ATOM 1549 C CA . VAL A 1 202 ? 24.241 19.145 -6.701 1.00 59.47 202 VAL A CA 1
ATOM 1550 C C . VAL A 1 202 ? 24.254 20.647 -7.045 1.00 59.47 202 VAL A C 1
ATOM 1552 O O . VAL A 1 202 ? 24.337 21.017 -8.213 1.00 59.47 202 VAL A O 1
ATOM 1555 N N . ASN A 1 203 ? 24.178 21.517 -6.031 1.00 57.12 203 ASN A N 1
ATOM 1556 C CA . ASN A 1 203 ? 24.070 22.981 -6.103 1.00 57.12 203 ASN A CA 1
ATOM 1557 C C . ASN A 1 203 ? 25.129 23.675 -5.229 1.00 57.12 203 ASN A C 1
ATOM 1559 O O . ASN A 1 203 ? 25.546 23.160 -4.205 1.00 57.12 203 ASN A O 1
ATOM 1563 N N . GLN A 1 204 ? 25.512 24.905 -5.553 1.00 54.22 204 GLN A N 1
ATOM 1564 C CA . GLN A 1 204 ? 26.515 25.673 -4.811 1.00 54.22 204 GLN A CA 1
ATOM 1565 C C . GLN A 1 204 ? 25.997 26.301 -3.496 1.00 54.22 204 GLN A C 1
ATOM 1567 O O . GLN A 1 204 ? 26.809 26.635 -2.626 1.00 54.22 204 GLN A O 1
ATOM 1572 N N . SER A 1 205 ? 24.675 26.462 -3.315 1.00 53.09 205 SER A N 1
ATOM 1573 C CA . SER A 1 205 ? 24.080 27.286 -2.240 1.00 53.09 205 SER A CA 1
ATOM 1574 C C . SER A 1 205 ? 23.308 26.546 -1.124 1.00 53.09 205 SER A C 1
ATOM 1576 O O . SER A 1 205 ? 22.593 27.203 -0.373 1.00 53.09 205 SER A O 1
ATOM 1578 N N . GLY A 1 206 ? 23.420 25.218 -0.994 1.00 52.62 206 GLY A N 1
ATOM 1579 C CA . GLY A 1 206 ? 22.711 24.417 0.033 1.00 52.62 206 GLY A CA 1
ATOM 1580 C C . GLY A 1 206 ? 23.435 24.162 1.378 1.00 52.62 206 GLY A C 1
ATOM 1581 O O . GLY A 1 206 ? 24.404 24.844 1.730 1.00 52.62 206 GLY A O 1
ATOM 1582 N N . THR A 1 207 ? 23.003 23.159 2.147 1.00 54.00 207 THR A N 1
ATOM 1583 C CA . THR A 1 207 ? 23.726 22.647 3.338 1.00 54.00 207 THR A CA 1
ATOM 1584 C C . THR A 1 207 ? 23.845 21.120 3.287 1.00 54.00 207 THR A C 1
ATOM 1586 O O . THR A 1 207 ? 22.936 20.453 2.795 1.00 54.00 207 THR A O 1
ATOM 1589 N N . ASP A 1 208 ? 24.957 20.566 3.787 1.00 52.06 208 ASP A N 1
ATOM 1590 C CA . ASP A 1 208 ? 25.213 19.110 3.792 1.00 52.06 208 ASP A CA 1
ATOM 1591 C C . ASP A 1 208 ? 24.403 18.359 4.871 1.00 52.06 208 ASP A C 1
ATOM 1593 O O . ASP A 1 208 ? 24.341 17.133 4.872 1.00 52.06 208 ASP A O 1
ATOM 1597 N N . ASP A 1 209 ? 23.739 19.094 5.768 1.00 50.66 209 ASP A N 1
ATOM 1598 C CA . ASP A 1 209 ? 23.111 18.527 6.964 1.00 50.66 209 ASP A CA 1
ATOM 1599 C C . ASP A 1 209 ? 21.613 18.207 6.801 1.00 50.66 209 ASP A C 1
ATOM 1601 O O . ASP A 1 209 ? 21.069 17.444 7.597 1.00 50.66 209 ASP A O 1
ATOM 1605 N N . ILE A 1 210 ? 20.902 18.811 5.830 1.00 51.38 210 ILE A N 1
ATOM 1606 C CA . ILE A 1 210 ? 19.417 18.821 5.846 1.00 51.38 210 ILE A CA 1
ATOM 1607 C C . ILE A 1 210 ? 18.754 18.635 4.468 1.00 51.38 210 ILE A C 1
ATOM 1609 O O . ILE A 1 210 ? 17.598 19.012 4.298 1.00 51.38 210 ILE A O 1
ATOM 1613 N N . LEU A 1 211 ? 19.443 18.088 3.454 1.00 50.97 211 LEU A N 1
ATOM 1614 C CA . LEU A 1 211 ? 18.913 18.048 2.069 1.00 50.97 211 LEU A CA 1
ATOM 1615 C C . LEU A 1 211 ? 18.413 19.435 1.602 1.00 50.97 211 LEU A C 1
ATOM 1617 O O . LEU A 1 211 ? 17.461 19.558 0.830 1.00 50.97 211 LEU A O 1
ATOM 1621 N N . ALA A 1 212 ? 19.005 20.500 2.148 1.00 45.25 212 ALA A N 1
ATOM 1622 C CA . ALA A 1 212 ? 18.513 21.855 1.994 1.00 45.25 212 ALA A CA 1
ATOM 1623 C C . ALA A 1 212 ? 19.199 22.492 0.792 1.00 45.25 212 ALA A C 1
ATOM 1625 O O . ALA A 1 212 ? 20.149 23.262 0.922 1.00 45.25 212 ALA A O 1
ATOM 1626 N N . GLY A 1 213 ? 18.703 22.150 -0.388 1.00 47.84 213 GLY A N 1
ATOM 1627 C CA . GLY A 1 213 ? 18.869 22.919 -1.611 1.00 47.84 213 GLY A CA 1
ATOM 1628 C C . GLY A 1 213 ? 17.497 23.284 -2.182 1.00 47.84 213 GLY A C 1
ATOM 1629 O O . GLY A 1 213 ? 16.464 22.870 -1.656 1.00 47.84 213 GLY A O 1
ATOM 1630 N N . SER A 1 214 ? 17.451 24.113 -3.225 1.00 47.97 214 SER A N 1
ATOM 1631 C CA . SER A 1 214 ? 16.176 24.448 -3.873 1.00 47.97 214 SER A CA 1
ATOM 1632 C C . SER A 1 214 ? 15.495 23.186 -4.424 1.00 47.97 214 SER A C 1
ATOM 1634 O O . SER A 1 214 ? 16.150 22.172 -4.652 1.00 47.97 214 SER A O 1
ATOM 1636 N N . GLN A 1 215 ? 14.183 23.246 -4.684 1.00 41.00 215 GLN A N 1
ATOM 1637 C CA . GLN A 1 215 ? 13.378 22.112 -5.175 1.00 41.00 215 GLN A CA 1
ATOM 1638 C C . GLN A 1 215 ? 13.976 21.398 -6.409 1.00 41.00 215 GLN A C 1
ATOM 1640 O O . GLN A 1 215 ? 13.717 20.218 -6.614 1.00 41.00 215 GLN A O 1
ATOM 1645 N N . GLY A 1 216 ? 14.789 22.087 -7.218 1.00 48.34 216 GLY A N 1
ATOM 1646 C CA . GLY A 1 216 ? 15.483 21.501 -8.369 1.00 48.34 216 GLY A CA 1
ATOM 1647 C C . GLY A 1 216 ? 16.907 20.993 -8.103 1.00 48.34 216 GLY A C 1
ATOM 1648 O O . GLY A 1 216 ? 17.533 20.493 -9.034 1.00 48.34 216 GLY A O 1
ATOM 1649 N N . SER A 1 217 ? 17.479 21.166 -6.903 1.00 51.91 217 SER A N 1
ATOM 1650 C CA . SER A 1 217 ? 18.880 20.806 -6.609 1.00 51.91 217 SER A CA 1
ATOM 1651 C C . SER A 1 217 ? 19.178 20.670 -5.096 1.00 51.91 217 SER A C 1
ATOM 1653 O O . SER A 1 217 ? 19.664 21.627 -4.490 1.00 51.91 217 SER A O 1
ATOM 1655 N N . PRO A 1 218 ? 18.892 19.513 -4.470 1.00 49.81 218 PRO A N 1
ATOM 1656 C CA . PRO A 1 218 ? 18.915 19.337 -3.012 1.00 49.81 218 PRO A CA 1
ATOM 1657 C C . PRO A 1 218 ? 20.290 19.165 -2.325 1.00 49.81 218 PRO A C 1
ATOM 1659 O O . PRO A 1 218 ? 20.344 19.327 -1.108 1.00 49.81 218 PRO A O 1
ATOM 1662 N N . PHE A 1 219 ? 21.393 18.851 -3.022 1.00 58.34 219 PHE A N 1
ATOM 1663 C CA . PHE A 1 219 ? 22.694 18.542 -2.380 1.00 58.34 219 PHE A CA 1
ATOM 1664 C C . PHE A 1 219 ? 23.750 19.622 -2.631 1.00 58.34 219 PHE A C 1
ATOM 1666 O O . PHE A 1 219 ? 23.714 20.241 -3.685 1.00 58.34 219 PHE A O 1
ATOM 1673 N N . ARG A 1 220 ? 24.714 19.854 -1.723 1.00 59.44 220 ARG A N 1
ATOM 1674 C CA . ARG A 1 220 ? 25.758 20.885 -1.925 1.00 59.44 220 ARG A CA 1
ATOM 1675 C C . ARG A 1 220 ? 27.148 20.371 -2.278 1.00 59.44 220 ARG A C 1
ATOM 1677 O O . ARG A 1 220 ? 27.854 21.035 -3.037 1.00 59.44 220 ARG A O 1
ATOM 1684 N N . THR A 1 221 ? 27.552 19.209 -1.778 1.00 54.06 221 THR A N 1
ATOM 1685 C CA . THR A 1 221 ? 28.889 18.675 -2.059 1.00 54.06 221 THR A CA 1
ATOM 1686 C C . THR A 1 221 ? 28.828 17.399 -2.885 1.00 54.06 221 THR A C 1
ATOM 1688 O O . THR A 1 221 ? 28.028 16.497 -2.634 1.00 54.06 221 THR A O 1
ATOM 1691 N N . ILE A 1 222 ? 29.716 17.320 -3.881 1.00 57.38 222 ILE A N 1
ATOM 1692 C CA . ILE A 1 222 ? 29.928 16.103 -4.673 1.00 57.38 222 ILE A CA 1
ATOM 1693 C C . ILE A 1 222 ? 30.286 14.948 -3.730 1.00 57.38 222 ILE A C 1
ATOM 1695 O O . ILE A 1 222 ? 29.755 13.860 -3.895 1.00 57.38 222 ILE A O 1
ATOM 1699 N N . ALA A 1 223 ? 31.096 15.197 -2.695 1.00 52.31 223 ALA A N 1
ATOM 1700 C CA . ALA A 1 223 ? 31.460 14.207 -1.683 1.00 52.31 223 ALA A CA 1
ATOM 1701 C C . ALA A 1 223 ? 30.245 13.611 -0.941 1.00 52.31 223 ALA A C 1
ATOM 1703 O O . ALA A 1 223 ? 30.133 12.389 -0.847 1.00 52.31 223 ALA A O 1
ATOM 1704 N N . TYR A 1 224 ? 29.304 14.438 -0.471 1.00 57.22 224 TYR A N 1
ATOM 1705 C CA . TYR A 1 224 ? 28.090 13.954 0.197 1.00 57.22 224 TYR A CA 1
ATOM 1706 C C . TYR A 1 224 ? 27.138 13.236 -0.770 1.00 57.22 224 TYR A C 1
ATOM 1708 O O . TYR A 1 224 ? 26.591 12.180 -0.445 1.00 57.22 224 TYR A O 1
ATOM 1716 N N . ALA A 1 225 ? 26.974 13.759 -1.989 1.00 59.97 225 ALA A N 1
ATOM 1717 C CA . ALA A 1 225 ? 26.193 13.093 -3.029 1.00 59.97 225 ALA A CA 1
ATOM 1718 C C . ALA A 1 225 ? 26.793 11.715 -3.380 1.00 59.97 225 ALA A C 1
ATOM 1720 O O . ALA A 1 225 ? 26.087 10.717 -3.426 1.00 59.97 225 ALA A O 1
ATOM 1721 N N . VAL A 1 226 ? 28.115 11.617 -3.526 1.00 60.16 226 VAL A N 1
ATOM 1722 C CA . VAL A 1 226 ? 28.822 10.344 -3.747 1.00 60.16 226 VAL A CA 1
ATOM 1723 C C . VAL A 1 226 ? 28.644 9.382 -2.568 1.00 60.16 226 VAL A C 1
ATOM 1725 O O . VAL A 1 226 ? 28.465 8.188 -2.787 1.00 60.16 226 VAL A O 1
ATOM 1728 N N . GLN A 1 227 ? 28.654 9.874 -1.325 1.00 53.47 227 GLN A N 1
ATOM 1729 C CA . GLN A 1 227 ? 28.452 9.044 -0.131 1.00 53.47 227 GLN A CA 1
ATOM 1730 C C . GLN A 1 227 ? 27.020 8.490 -0.015 1.00 53.47 227 GLN A C 1
ATOM 1732 O O . GLN A 1 227 ? 26.823 7.406 0.533 1.00 53.47 227 GLN A O 1
ATOM 1737 N N . THR A 1 228 ? 26.026 9.237 -0.499 1.00 52.78 228 THR A N 1
ATOM 1738 C CA . THR A 1 228 ? 24.593 8.895 -0.417 1.00 52.78 228 THR A CA 1
ATOM 1739 C C . THR A 1 228 ? 24.061 8.185 -1.663 1.00 52.78 228 THR A C 1
ATOM 1741 O O . THR A 1 228 ? 22.965 7.622 -1.624 1.00 52.78 228 THR A O 1
ATOM 1744 N N . ALA A 1 229 ? 24.841 8.168 -2.746 1.00 57.56 229 ALA A N 1
ATOM 1745 C CA . ALA A 1 229 ? 24.542 7.439 -3.967 1.00 57.56 229 ALA A CA 1
ATOM 1746 C C . ALA A 1 229 ? 24.508 5.917 -3.710 1.00 57.56 229 ALA A C 1
ATOM 1748 O O . ALA A 1 229 ? 25.482 5.351 -3.201 1.00 57.56 229 ALA A O 1
ATOM 1749 N N . PRO A 1 230 ? 23.422 5.218 -4.081 1.00 49.69 230 PRO A N 1
ATOM 1750 C CA . PRO A 1 230 ? 23.351 3.770 -3.964 1.00 49.69 230 PRO A CA 1
ATOM 1751 C C . PRO A 1 230 ? 24.379 3.122 -4.901 1.00 49.69 230 PRO A C 1
ATOM 1753 O O . PRO A 1 230 ? 24.553 3.528 -6.045 1.00 49.69 230 PRO A O 1
ATOM 1756 N N . THR A 1 231 ? 25.077 2.095 -4.411 1.00 47.59 231 THR A N 1
ATOM 1757 C CA . THR A 1 231 ? 26.082 1.324 -5.176 1.00 47.59 231 THR A CA 1
ATOM 1758 C C . THR A 1 231 ? 25.558 -0.045 -5.630 1.00 47.59 231 THR A C 1
ATOM 1760 O O . THR A 1 231 ? 26.324 -0.932 -6.013 1.00 47.59 231 THR A O 1
ATOM 1763 N N . SER A 1 232 ? 24.242 -0.270 -5.588 1.00 41.12 232 SER A N 1
ATOM 1764 C CA . SER A 1 232 ? 23.655 -1.589 -5.835 1.00 41.12 232 SER A CA 1
ATOM 1765 C C . SER A 1 232 ? 23.258 -1.815 -7.302 1.00 41.12 232 SER A C 1
ATOM 1767 O O . SER A 1 232 ? 22.130 -1.535 -7.680 1.00 41.12 232 SER A O 1
ATOM 1769 N N . ARG A 1 233 ? 24.194 -2.429 -8.045 1.00 39.78 233 ARG A N 1
ATOM 1770 C CA . ARG A 1 233 ? 24.087 -3.236 -9.290 1.00 39.78 233 ARG A CA 1
ATOM 1771 C C . ARG A 1 233 ? 23.434 -2.616 -10.544 1.00 39.78 233 ARG A C 1
ATOM 1773 O O . ARG A 1 233 ? 22.255 -2.298 -10.572 1.00 39.78 233 ARG A O 1
ATOM 1780 N N . ASP A 1 234 ? 24.236 -2.600 -11.613 1.00 40.03 234 ASP A N 1
ATOM 1781 C CA . ASP A 1 234 ? 23.931 -2.416 -13.047 1.00 40.03 234 A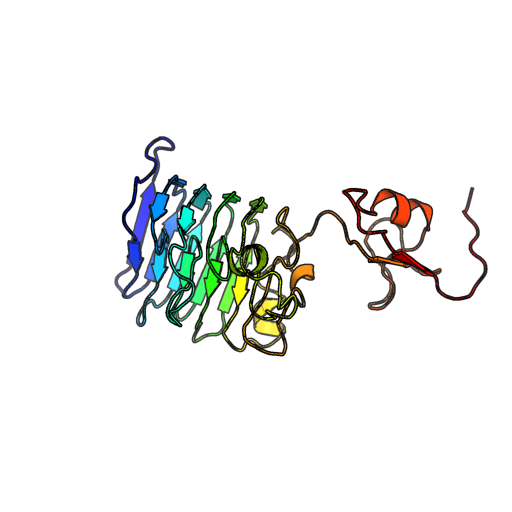SP A CA 1
ATOM 1782 C C . ASP A 1 234 ? 23.157 -1.170 -13.501 1.00 40.03 234 ASP A C 1
ATOM 1784 O O . ASP A 1 234 ? 22.937 -0.995 -14.699 1.00 40.03 234 ASP A O 1
ATOM 1788 N N . GLN A 1 235 ? 22.835 -0.243 -12.603 1.00 42.97 235 GLN A N 1
ATOM 1789 C CA . GLN A 1 235 ? 22.398 1.099 -12.976 1.00 42.97 235 GLN A CA 1
ATOM 1790 C C . GLN A 1 235 ? 23.403 2.120 -12.454 1.00 42.97 235 GLN A C 1
ATOM 1792 O O . GLN A 1 235 ? 23.725 2.159 -11.269 1.00 42.97 235 GLN A O 1
ATOM 1797 N N . GLY A 1 236 ? 23.972 2.899 -13.372 1.00 48.38 236 GLY A N 1
ATOM 1798 C CA . GLY A 1 236 ? 24.898 3.964 -13.017 1.00 48.38 236 GLY A CA 1
ATOM 1799 C C . GLY A 1 236 ? 24.155 5.096 -12.318 1.00 48.38 236 GLY A C 1
ATOM 1800 O O . GLY A 1 236 ? 23.205 5.645 -12.874 1.00 48.38 236 GLY A O 1
ATOM 1801 N N . THR A 1 237 ? 24.615 5.479 -11.131 1.00 54.22 237 THR A N 1
ATOM 1802 C CA . THR A 1 237 ? 24.146 6.697 -10.470 1.00 54.22 237 THR A CA 1
ATOM 1803 C C . THR A 1 237 ? 24.602 7.899 -11.284 1.00 54.22 237 THR A C 1
ATOM 1805 O O . THR A 1 237 ? 25.800 8.104 -11.497 1.00 54.22 237 THR A O 1
ATOM 1808 N N . THR A 1 238 ? 23.649 8.703 -11.749 1.00 56.31 238 THR A N 1
ATOM 1809 C CA . THR A 1 238 ? 23.961 9.929 -12.488 1.00 56.31 238 THR A CA 1
ATOM 1810 C C . THR A 1 238 ? 23.989 11.103 -11.518 1.00 56.31 238 THR A C 1
ATOM 1812 O O . THR A 1 238 ? 22.971 11.459 -10.923 1.00 56.31 238 THR A O 1
ATOM 1815 N N . LEU A 1 239 ? 25.169 11.703 -11.355 1.00 60.28 239 LEU A N 1
ATOM 1816 C CA . LEU A 1 239 ? 25.336 12.970 -10.648 1.00 60.28 239 LEU A CA 1
ATOM 1817 C C . LEU A 1 239 ? 25.202 14.108 -11.659 1.00 60.28 239 LEU A C 1
ATOM 1819 O O . LEU A 1 239 ? 26.028 14.238 -12.563 1.00 60.28 239 LEU A O 1
ATOM 1823 N N . SER A 1 240 ? 24.171 14.935 -11.512 1.00 59.75 240 SER A N 1
ATOM 1824 C CA . SER A 1 240 ? 23.975 16.106 -12.367 1.00 59.75 240 SER A CA 1
ATOM 1825 C C . SER A 1 240 ? 24.430 17.370 -11.646 1.00 59.75 240 SER A C 1
ATOM 1827 O O . SER A 1 240 ? 23.921 17.721 -10.579 1.00 59.75 240 SER A O 1
ATOM 1829 N N . LEU A 1 241 ? 25.409 18.043 -12.250 1.00 61.25 241 LEU A N 1
ATOM 1830 C CA . LEU A 1 241 ? 26.023 19.271 -11.757 1.00 61.25 241 LEU A CA 1
ATOM 1831 C C . LEU A 1 241 ? 25.540 20.454 -12.600 1.00 61.25 241 LEU A C 1
ATOM 1833 O O . LEU A 1 241 ? 25.466 20.347 -13.823 1.00 61.25 241 LEU A O 1
ATOM 1837 N N . ALA A 1 242 ? 25.245 21.584 -11.960 1.00 59.12 242 ALA A N 1
ATOM 1838 C CA . ALA A 1 242 ? 25.066 22.848 -12.672 1.00 59.12 242 ALA A CA 1
ATOM 1839 C C . ALA A 1 242 ? 26.420 23.395 -13.167 1.00 59.12 242 ALA A C 1
ATOM 1841 O O . ALA A 1 242 ? 27.464 23.099 -12.580 1.00 59.12 242 ALA A O 1
ATOM 1842 N N . ASP A 1 243 ? 26.414 24.235 -14.201 1.00 55.28 243 ASP A N 1
ATOM 1843 C CA . ASP A 1 243 ? 27.634 24.895 -14.675 1.00 55.28 243 ASP A CA 1
ATOM 1844 C C . ASP A 1 243 ? 28.244 25.793 -13.582 1.00 55.28 243 ASP A C 1
ATOM 1846 O O . ASP A 1 243 ? 27.563 26.626 -12.978 1.00 55.28 243 ASP A O 1
ATOM 1850 N N . GLY A 1 244 ? 29.547 25.638 -13.328 1.00 61.84 244 GLY A N 1
ATOM 1851 C CA . GLY A 1 244 ? 30.297 26.484 -12.399 1.00 61.84 244 GLY A CA 1
ATOM 1852 C C . GLY A 1 244 ? 31.545 25.825 -11.809 1.00 61.84 244 GLY A C 1
ATOM 1853 O O . GLY A 1 244 ? 31.841 24.660 -12.070 1.00 61.84 244 GLY A O 1
ATOM 1854 N N . SER A 1 245 ? 32.288 26.587 -11.001 1.00 60.28 245 SER A N 1
ATOM 1855 C CA . SER A 1 245 ? 33.474 26.095 -10.290 1.00 60.28 245 SER A CA 1
ATOM 1856 C C . SER A 1 245 ? 33.094 25.547 -8.916 1.00 60.28 245 SER A C 1
ATOM 1858 O O . SER A 1 245 ? 32.597 26.283 -8.065 1.00 60.28 245 SER A O 1
ATOM 1860 N N . TYR A 1 246 ? 33.379 24.267 -8.690 1.00 56.69 246 TYR A N 1
ATOM 1861 C CA . TYR A 1 246 ? 33.185 23.589 -7.411 1.00 56.69 246 TYR A CA 1
ATOM 1862 C C . TYR A 1 246 ? 34.535 23.481 -6.703 1.00 56.69 246 TYR A C 1
ATOM 1864 O O . TYR A 1 246 ? 35.470 22.893 -7.240 1.00 56.69 246 TYR A O 1
ATOM 1872 N N . SER A 1 247 ? 34.650 24.053 -5.506 1.00 51.97 247 SER A N 1
ATOM 1873 C CA . SER A 1 247 ? 35.824 23.877 -4.650 1.00 51.97 247 SER A CA 1
ATOM 1874 C C . SER A 1 247 ? 35.394 23.204 -3.358 1.00 51.97 247 SER A C 1
ATOM 1876 O O . SER A 1 247 ? 34.553 23.748 -2.635 1.00 51.97 247 SER A O 1
ATOM 1878 N N . GLU A 1 248 ? 35.984 22.055 -3.048 1.00 41.28 248 GLU A N 1
ATOM 1879 C CA . GLU A 1 248 ? 35.900 21.502 -1.702 1.00 41.28 248 GLU A CA 1
ATOM 1880 C C . GLU A 1 248 ? 36.534 22.512 -0.742 1.00 41.28 248 GLU A C 1
ATOM 1882 O O . GLU A 1 248 ? 37.670 22.951 -0.941 1.00 41.28 248 GLU A O 1
ATOM 1887 N N . LYS A 1 249 ? 35.780 22.944 0.273 1.00 42.41 249 LYS A N 1
ATOM 1888 C CA . LYS A 1 249 ? 36.394 23.651 1.393 1.00 42.41 249 LYS A CA 1
ATOM 1889 C C . LYS A 1 249 ? 37.142 22.604 2.208 1.00 42.41 249 LYS A C 1
ATOM 1891 O O . LYS A 1 249 ? 36.506 21.809 2.891 1.00 42.41 249 LYS A O 1
ATOM 1896 N N . SER A 1 250 ? 38.465 22.609 2.075 1.00 38.94 250 SER A N 1
ATOM 1897 C CA . SER A 1 250 ? 39.384 21.987 3.030 1.00 38.94 250 SER A CA 1
ATOM 1898 C C . SER A 1 250 ? 39.197 22.565 4.426 1.00 38.94 250 SER A C 1
ATOM 1900 O O . SER A 1 250 ? 39.074 23.814 4.495 1.00 38.94 250 SER A O 1
#

pLDDT: mean 71.56, std 17.61, range [38.94, 96.25]

Foldseek 3Di:
DDEAEDEDPDPPDQPEDDEAEAEAEEYEYELEEHEDDEEQAFENYEYDDHAAEYYYYQYEHYRREHDHPDPDDPPFWHANYEAAEYQAYEYEHYEYEQAEGAQERHYEHQYHNVLAYAHALYEYYAADNCVCVPDPPPPPPQQHAHHYGDADDHDCVSQQVRLAANAAYPYDFPHYAYPDPCGTTNNPVVSHHYQADLEAAEDCPADLPPLGDPPRHRHHDPVSNVVSHDPDDDRHRHYDYDDDDDDDDD

Sequence (250 aa):
MNSIQIVHTDQTHAQKSGTIEATAGSVSFENCLFGKSKYDKATAIHVSQKTVSLQLVSCNFTEINTTIDDITTEDYDGGAVYIERAQSVRITGGLFQRNQGYRTGAIRTSRVDNKTVTITGVQFDRNQALKATLNLEFILGNDIGNDIVFDHEFELTDITPTIGGSSSSLSQYPSIGSIKDAYKHGTLDYLLGRVAPDILYVNQSGTDDILAGSQGSPFRTIAYAVQTAPTSRDQGTTLSLADGSYSEKS

Organism: NCBI:txid222440